Protein 6ULL (pdb70)

Nearest PDB structures (foldseek):
  6p2t-assembly1_A  TM=1.004E+00  e=1.702E-48  Bacillus subtilis subsp. subtilis str. 168
  2ixd-assembly1_A  TM=9.874E-01  e=8.862E-36  Bacillus cereus
  1uan-assembly1_A  TM=9.541E-01  e=2.932E-22  Thermus thermophilus
  1uan-assembly1_B  TM=9.639E-01  e=1.752E-21  Thermus thermophilus
  8bgo-assembly1_C  TM=8.772E-01  e=7.364E-19  Thermococcus chitonophagus

Foldseek 3Di:
DAQEEEEEQEQVQCLLFDLLVLLVCVVVVGAYEYEHQALPCVAQWDHSVLRVQLSVVLCVLSVHPYYHYHHQDDVRLPDDPQSLLALLVVCLVNLYQEYEAADCPAPRNSRVSRVVSNVSSLVLLQPQVRAHPVRGGRHHHNYYKHTYRHDLDDAPDKDDSLVRLVSSLVSNVSPCRQADDDPPHDDDPRPPCVSVVSLVSQCVRCVVVVHRGIGGMYGPPDDDDDPVVVD

Structure (mmCIF, N/CA/C/O backbone):
data_6ULL
#
_entry.id   6ULL
#
_cell.length_a   99.539
_cell.length_b   99.539
_cell.length_c   184.870
_cell.angle_alpha   90.000
_cell.angle_beta   90.000
_cell.angle_gamma   120.000
#
_symmetry.space_group_name_H-M   'H 3 2'
#
loop_
_entity.id
_entity.type
_entity.pdbx_description
1 polymer 'N-acetyl-alpha-D-glucosaminyl L-malate deacetylase 1'
2 non-polymer '(2S)-2-({2-deoxy-2-[(hydroxycarbamoyl)amino]-alpha-D-glucopyranosyl}oxy)butanedioic acid'
3 non-polymer 'ZINC ION'
4 non-polymer 'SULFATE ION'
5 water water
#
loop_
_atom_site.group_PDB
_atom_site.id
_atom_site.type_symbol
_atom_site.label_atom_id
_atom_site.label_alt_id
_atom_site.label_comp_id
_atom_site.label_asym_id
_atom_site.label_entity_id
_atom_site.label_seq_id
_atom_site.pdbx_PDB_ins_code
_atom_site.Cartn_x
_atom_site.Cartn_y
_atom_site.Cartn_z
_atom_site.occupancy
_atom_site.B_iso_or_equiv
_atom_site.auth_seq_id
_atom_site.auth_comp_id
_atom_site.auth_asym_id
_atom_site.auth_atom_id
_atom_site.pdbx_PDB_model_num
ATOM 1 N N . ASN A 1 23 ? 33.618 0.815 -8.157 1.00 43.79 3 ASN A N 1
ATOM 2 C CA . ASN A 1 23 ? 34.329 0.943 -9.456 1.00 44.63 3 ASN A CA 1
ATOM 3 C C . ASN A 1 23 ? 33.456 1.740 -10.418 1.00 40.82 3 ASN A C 1
ATOM 4 O O . ASN A 1 23 ? 32.749 1.149 -11.217 1.00 36.77 3 ASN A O 1
ATOM 9 N N . ALA A 1 24 ? 33.505 3.053 -10.316 1.00 33.13 4 ALA A N 1
ATOM 10 C CA . ALA A 1 24 ? 32.716 3.868 -11.248 1.00 27.82 4 ALA A CA 1
ATOM 11 C C . ALA A 1 24 ? 33.368 3.808 -12.620 1.00 26.36 4 ALA A C 1
ATOM 12 O O . ALA A 1 24 ? 34.567 3.727 -12.704 1.00 26.09 4 ALA A O 1
ATOM 14 N N . ASP A 1 25 ? 32.553 3.859 -13.651 1.00 23.31 5 ASP A N 1
ATOM 15 C CA . ASP A 1 25 ? 33.134 4.015 -14.989 1.00 23.98 5 ASP A CA 1
ATOM 16 C C . ASP A 1 25 ? 33.587 5.474 -15.106 1.00 21.54 5 ASP A C 1
ATOM 17 O O . ASP A 1 25 ? 34.604 5.723 -15.683 1.00 22.18 5 ASP A O 1
ATOM 22 N N . VAL A 1 26 ? 32.778 6.402 -14.583 1.00 19.43 6 VAL A N 1
ATOM 23 C CA . VAL A 1 26 ? 33.032 7.852 -14.760 1.00 18.92 6 VAL A CA 1
ATOM 24 C C . VAL A 1 26 ? 32.920 8.552 -13.421 1.00 18.13 6 VAL A C 1
ATOM 25 O O . VAL A 1 26 ? 31.940 8.297 -12.683 1.00 17.99 6 VAL A O 1
ATOM 29 N N . LEU A 1 27 ? 33.865 9.464 -13.143 1.00 15.94 7 LEU A N 1
ATOM 30 C CA . LEU A 1 27 ? 33.754 10.404 -12.013 1.00 16.19 7 LEU A CA 1
ATOM 31 C C . LEU A 1 27 ? 33.930 11.818 -12.585 1.00 16.12 7 LEU A C 1
ATO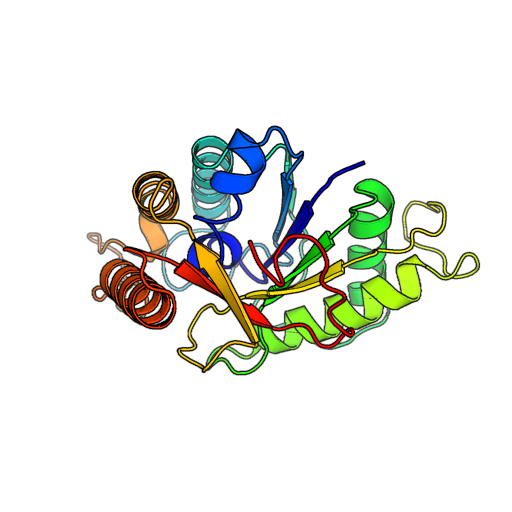M 32 O O . LEU A 1 27 ? 34.997 12.093 -13.173 1.00 15.94 7 LEU A O 1
ATOM 37 N N . ALA A 1 28 ? 32.897 12.637 -12.466 1.00 14.85 8 ALA A N 1
ATOM 38 C CA . ALA A 1 28 ? 32.875 14.010 -13.027 1.00 15.05 8 ALA A CA 1
ATOM 39 C C . ALA A 1 28 ? 32.929 15.008 -11.884 1.00 17.24 8 ALA A C 1
ATOM 40 O O . ALA A 1 28 ? 32.072 14.940 -11.007 1.00 14.80 8 ALA A O 1
ATOM 42 N N . PHE A 1 29 ? 33.989 15.810 -11.819 1.00 14.23 9 PHE A N 1
ATOM 43 C CA . PHE A 1 29 ? 34.178 16.860 -10.822 1.00 13.63 9 PHE A CA 1
ATOM 44 C C . PHE A 1 29 ? 33.624 18.165 -11.372 1.00 14.68 9 PHE A C 1
ATOM 45 O O . PHE A 1 29 ? 33.919 18.521 -12.554 1.00 14.07 9 PHE A O 1
ATOM 53 N N . GLY A 1 30 ? 32.991 18.951 -10.491 1.00 14.45 10 GLY A N 1
ATOM 54 C CA . GLY A 1 30 ? 32.750 20.395 -10.710 1.00 13.52 10 GLY A CA 1
ATOM 55 C C . GLY A 1 30 ? 33.200 21.218 -9.523 1.00 14.68 10 GLY A C 1
ATOM 56 O O . GLY A 1 30 ? 33.360 20.634 -8.418 1.00 14.68 10 GLY A O 1
ATOM 57 N N . ALA A 1 31 ? 33.391 22.527 -9.676 1.00 13.37 11 ALA A N 1
ATOM 58 C CA . ALA A 1 31 ? 33.648 23.403 -8.528 1.00 14.33 11 ALA A CA 1
ATOM 59 C C . ALA A 1 31 ? 32.346 23.564 -7.737 1.00 14.35 11 ALA A C 1
ATOM 60 O O . ALA A 1 31 ? 32.394 23.595 -6.463 1.00 15.65 11 ALA A O 1
ATOM 62 N N . HIS A 1 32 ? 31.256 23.698 -8.454 1.00 14.64 12 HIS A N 1
ATOM 63 C CA . HIS A 1 32 ? 29.938 24.069 -7.904 1.00 14.27 12 HIS A CA 1
ATOM 64 C C . HIS A 1 32 ? 28.917 23.109 -8.506 1.00 14.64 12 HIS A C 1
ATOM 65 O O . HIS A 1 32 ? 29.013 22.764 -9.712 1.00 14.88 12 HIS A O 1
ATOM 72 N N . SER A 1 33 ? 27.887 22.730 -7.756 1.00 16.47 13 SER A N 1
ATOM 73 C CA . SER A 1 33 ? 26.798 21.949 -8.383 1.00 15.25 13 SER A CA 1
ATOM 74 C C . SER A 1 33 ? 26.180 22.780 -9.522 1.00 18.17 13 SER A C 1
ATOM 75 O O . SER A 1 33 ? 25.985 23.991 -9.356 1.00 20.23 13 SER A O 1
ATOM 78 N N . ASP A 1 34 ? 25.913 22.130 -10.655 1.00 15.96 14 ASP A N 1
ATOM 79 C CA . ASP A 1 34 ? 25.426 22.659 -11.951 1.00 16.93 14 ASP A CA 1
ATOM 80 C C . ASP A 1 34 ? 26.593 22.778 -12.952 1.00 15.45 14 ASP A C 1
ATOM 81 O O . ASP A 1 34 ? 26.305 22.717 -14.131 1.00 14.97 14 ASP A O 1
ATOM 86 N N . ASP A 1 35 ? 27.846 22.831 -12.483 1.00 14.49 15 ASP A N 1
ATOM 87 C CA . ASP A 1 35 ? 29.003 22.855 -13.422 1.00 14.53 15 ASP A CA 1
ATOM 88 C C . ASP A 1 35 ? 28.965 21.622 -14.318 1.00 14.15 15 ASP A C 1
ATOM 89 O O . ASP A 1 35 ? 29.110 21.764 -15.565 1.00 14.99 15 ASP A O 1
ATOM 94 N N . VAL A 1 36 ? 28.910 20.419 -13.748 1.00 13.52 16 VAL A N 1
ATOM 95 C CA . VAL A 1 36 ? 28.979 19.146 -14.531 1.00 15.48 16 VAL A CA 1
ATOM 96 C C . VAL A 1 36 ? 27.798 19.105 -15.491 1.00 15.52 16 VAL A C 1
ATOM 97 O O . VAL A 1 36 ? 27.959 18.743 -16.647 1.00 15.28 16 VAL A O 1
ATOM 101 N N . GLU A 1 37 ? 26.613 19.521 -15.036 1.00 15.52 17 GLU A N 1
ATOM 102 C CA . GLU A 1 37 ? 25.413 19.481 -15.894 1.00 16.12 17 GLU A CA 1
ATOM 103 C C . GLU A 1 37 ? 25.579 20.418 -17.084 1.00 16.80 17 GLU A C 1
ATOM 104 O O . GLU A 1 37 ? 25.233 19.997 -18.203 1.00 16.93 17 GLU A O 1
ATOM 110 N N . ILE A 1 38 ? 26.099 21.619 -16.873 1.00 15.82 18 ILE A N 1
ATOM 111 C CA . ILE A 1 38 ? 26.285 22.591 -17.990 1.00 15.53 18 ILE A CA 1
ATOM 112 C C . ILE A 1 38 ? 27.278 22.021 -19.011 1.00 16.00 18 ILE A C 1
ATOM 113 O O . ILE A 1 38 ? 27.007 22.077 -20.170 1.00 16.40 18 ILE A O 1
ATOM 118 N N . GLY A 1 39 ? 28.380 21.470 -18.536 1.00 14.08 19 GLY A N 1
ATOM 119 C CA . GLY A 1 39 ? 29.424 20.971 -19.440 1.00 15.19 19 GLY A CA 1
ATOM 120 C C . GLY A 1 39 ? 29.157 19.610 -20.052 1.00 16.28 19 GLY A C 1
ATOM 121 O O . GLY A 1 39 ? 29.556 19.422 -21.163 1.00 17.49 19 GLY A O 1
ATOM 122 N N . MET A 1 40 ? 28.466 18.722 -19.353 1.00 14.82 20 MET A N 1
ATOM 123 C CA . MET A 1 40 ? 28.394 17.347 -19.890 1.00 15.88 20 MET A CA 1
ATOM 124 C C . MET A 1 40 ? 27.161 16.581 -19.405 1.00 15.48 20 MET A C 1
ATOM 125 O O . MET A 1 40 ? 27.200 15.398 -19.409 1.00 17.32 20 MET A O 1
ATOM 130 N N . GLY A 1 41 ? 26.086 17.269 -19.064 1.00 17.70 21 GLY A N 1
ATOM 131 C CA . GLY A 1 41 ? 24.890 16.526 -18.621 1.00 17.12 21 GLY A CA 1
ATOM 132 C C . GLY A 1 41 ? 24.328 15.606 -19.696 1.00 17.94 21 GLY A C 1
ATOM 133 O O . GLY A 1 41 ? 23.902 14.497 -19.344 1.00 19.28 21 GLY A O 1
ATOM 134 N N . GLY A 1 42 ? 24.409 15.998 -20.967 1.00 17.77 22 GLY A N 1
ATOM 135 C CA . GLY A 1 42 ? 23.948 15.112 -22.051 1.00 18.53 22 GLY A CA 1
ATOM 136 C C . GLY A 1 42 ? 24.771 13.846 -22.146 1.00 18.92 22 GLY A C 1
ATOM 137 O O . GLY A 1 42 ? 24.218 12.743 -22.343 1.00 18.19 22 GLY A O 1
ATOM 138 N N . THR A 1 43 ? 26.079 13.974 -21.931 1.00 19.42 23 THR A N 1
ATOM 139 C CA . THR A 1 43 ? 27.037 12.854 -21.931 1.00 17.83 23 THR A CA 1
ATOM 140 C C . THR A 1 43 ? 26.810 11.944 -20.724 1.00 17.95 23 THR A C 1
ATOM 141 O O . THR A 1 43 ? 26.886 10.693 -20.854 1.00 19.00 23 THR A O 1
ATOM 145 N N A ILE A 1 44 ? 26.561 12.514 -19.547 0.50 17.36 24 ILE A N 1
ATOM 146 N N B ILE A 1 44 ? 26.580 12.537 -19.544 0.50 18.11 24 ILE A N 1
ATOM 147 C CA A ILE A 1 44 ? 26.266 11.664 -18.371 0.50 17.44 24 ILE A CA 1
ATOM 148 C CA B ILE A 1 44 ? 26.245 11.769 -18.317 0.50 18.71 24 ILE A CA 1
ATOM 149 C C A ILE A 1 44 ? 25.011 10.842 -18.664 0.50 18.67 24 ILE A C 1
ATOM 150 C C B ILE A 1 44 ? 25.028 10.885 -18.628 0.50 19.48 24 ILE A C 1
ATOM 151 O O A ILE A 1 44 ? 25.052 9.616 -18.411 0.50 21.58 24 ILE A O 1
ATOM 152 O O B ILE A 1 44 ? 25.112 9.662 -18.350 0.50 21.71 24 ILE A O 1
ATOM 161 N N . ALA A 1 45 ? 23.937 11.502 -19.099 1.00 19.60 25 ALA A N 1
ATOM 162 C CA . ALA A 1 45 ? 22.653 10.829 -19.418 1.00 22.01 25 ALA A CA 1
ATOM 163 C C . ALA A 1 45 ? 22.918 9.719 -20.457 1.00 23.58 25 ALA A C 1
ATOM 164 O O . ALA A 1 45 ? 22.400 8.584 -20.279 1.00 22.75 25 ALA A O 1
ATOM 166 N N . LYS A 1 46 ? 23.776 9.981 -21.449 1.00 24.19 26 LYS A N 1
ATOM 167 C CA . LYS A 1 46 ? 24.135 8.992 -22.508 1.00 22.76 26 LYS A CA 1
ATOM 168 C C . LYS A 1 46 ? 24.842 7.777 -21.891 1.00 22.71 26 LYS A C 1
ATOM 169 O O . LYS A 1 46 ? 24.459 6.594 -22.172 1.00 24.84 26 LYS A O 1
ATOM 175 N N . PHE A 1 47 ? 25.844 8.012 -21.059 1.00 20.49 27 PHE A N 1
ATOM 176 C CA . PHE A 1 47 ? 26.625 6.963 -20.370 1.00 21.85 27 PHE A CA 1
ATOM 177 C C . PHE A 1 47 ? 25.694 6.126 -19.484 1.00 23.27 27 PHE A C 1
ATOM 178 O O . PHE A 1 47 ? 25.838 4.892 -19.445 1.00 24.20 27 PHE A O 1
ATOM 186 N N . VAL A 1 48 ? 24.830 6.756 -18.691 1.00 22.17 28 VAL A N 1
ATOM 187 C CA . VAL A 1 48 ? 23.914 5.990 -17.788 1.00 22.90 28 VAL A CA 1
ATOM 188 C C . VAL A 1 48 ? 23.017 5.063 -18.635 1.00 24.21 28 VAL A C 1
ATOM 189 O O . VAL A 1 48 ? 22.891 3.884 -18.257 1.00 24.76 28 VAL A O 1
ATOM 193 N N . LYS A 1 49 ? 22.527 5.538 -19.774 1.00 26.20 29 LYS A N 1
ATOM 194 C CA . LYS A 1 49 ? 21.685 4.713 -20.696 1.00 30.49 29 LYS A CA 1
ATOM 195 C C . LYS A 1 49 ? 22.502 3.553 -21.290 1.00 33.77 29 LYS A C 1
ATOM 196 O O . LYS A 1 49 ? 21.933 2.483 -21.518 1.00 32.50 29 LYS A O 1
ATOM 202 N N . GLN A 1 50 ? 23.818 3.694 -21.432 1.00 31.78 30 GLN A N 1
ATOM 203 C CA . GLN A 1 50 ? 24.754 2.596 -21.823 1.00 31.93 30 GLN A CA 1
ATOM 204 C C . GLN A 1 50 ? 25.102 1.696 -20.632 1.00 29.95 30 GLN A C 1
ATOM 205 O O . GLN A 1 50 ? 26.008 0.844 -20.777 1.00 31.37 30 GLN A O 1
ATOM 211 N N . GLU A 1 51 ? 24.443 1.891 -19.488 1.00 28.54 31 GLU A N 1
ATOM 212 C CA . GLU A 1 51 ? 24.605 1.122 -18.242 1.00 31.45 31 GLU A CA 1
ATOM 213 C C . GLU A 1 51 ? 26.031 1.303 -17.700 1.00 31.34 31 GLU A C 1
ATOM 214 O O . GLU A 1 51 ? 26.529 0.401 -17.040 1.00 29.77 31 GLU A O 1
ATOM 220 N N . LYS A 1 52 ? 26.613 2.486 -17.864 1.00 28.51 32 LYS A N 1
ATOM 221 C CA . LYS A 1 52 ? 27.843 2.885 -17.133 1.00 26.03 32 LYS A CA 1
ATOM 222 C C . LYS A 1 52 ? 27.461 3.427 -15.768 1.00 24.74 32 LYS A C 1
ATOM 223 O O . LYS A 1 52 ? 26.382 4.015 -15.664 1.00 27.06 32 LYS A O 1
ATOM 229 N N . LYS A 1 53 ? 28.325 3.219 -14.785 1.00 23.40 33 LYS A N 1
ATOM 230 C CA . LYS A 1 53 ? 28.187 3.809 -13.443 1.00 25.17 33 LYS A CA 1
ATOM 231 C C . LYS A 1 53 ? 28.864 5.184 -13.441 1.00 23.02 33 LYS A C 1
ATOM 232 O O . LYS A 1 53 ? 30.078 5.262 -13.690 1.00 21.01 33 LYS A O 1
ATOM 238 N N . VAL A 1 54 ? 28.072 6.224 -13.238 1.00 20.84 34 VAL A N 1
ATOM 239 C CA . VAL A 1 54 ? 28.547 7.625 -13.251 1.00 20.46 34 VAL A CA 1
ATOM 240 C C . VAL A 1 54 ? 28.376 8.222 -11.855 1.00 20.75 34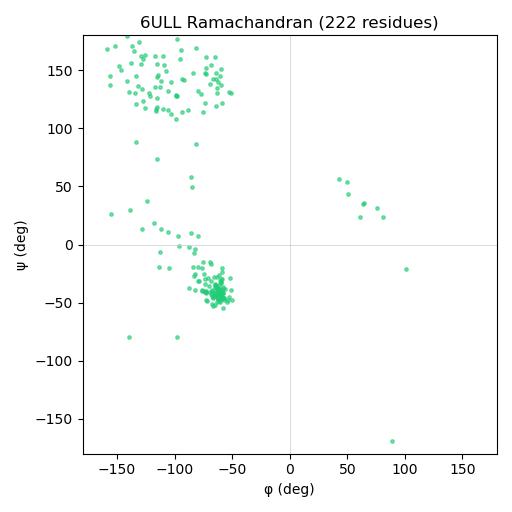 VAL A C 1
ATOM 241 O O . VAL A 1 54 ? 27.235 8.268 -11.333 1.00 20.91 34 VAL A O 1
ATOM 245 N N . MET A 1 55 ? 29.463 8.767 -11.301 1.00 19.73 35 MET A N 1
ATOM 246 C CA . MET A 1 55 ? 29.465 9.503 -10.034 1.00 20.26 35 MET A CA 1
ATOM 247 C C . MET A 1 55 ? 29.844 10.969 -10.303 1.00 19.45 35 MET A C 1
ATOM 248 O O . MET A 1 55 ? 30.644 11.261 -11.232 1.00 17.93 35 MET A O 1
ATOM 253 N N . ILE A 1 56 ? 29.230 11.857 -9.556 1.00 19.36 36 ILE A N 1
ATOM 254 C CA . ILE A 1 56 ? 29.463 13.329 -9.648 1.00 18.44 36 ILE A CA 1
ATOM 255 C C . ILE A 1 56 ? 30.031 13.803 -8.314 1.00 20.10 36 ILE A C 1
ATOM 256 O O . ILE A 1 56 ? 29.522 13.360 -7.244 1.00 19.25 36 ILE A O 1
ATOM 261 N N . CYS A 1 57 ? 31.072 14.655 -8.329 1.00 16.21 37 CYS A N 1
ATOM 262 C CA . CYS A 1 57 ? 31.644 15.212 -7.088 1.00 16.24 37 CYS A CA 1
ATOM 263 C C . CYS A 1 57 ? 31.687 16.726 -7.239 1.00 18.97 37 CYS A C 1
ATOM 264 O O . CYS A 1 57 ? 32.233 17.216 -8.256 1.00 16.87 37 CYS A O 1
ATOM 267 N N . ASP A 1 58 ? 31.067 17.449 -6.313 1.00 17.19 38 ASP A N 1
ATOM 268 C CA . ASP A 1 58 ? 31.147 18.938 -6.275 1.00 17.51 38 ASP A CA 1
ATOM 269 C C . ASP A 1 58 ? 32.200 19.301 -5.235 1.00 17.55 38 ASP A C 1
ATOM 270 O O . ASP A 1 58 ? 32.107 18.821 -4.060 1.00 16.13 38 ASP A O 1
ATOM 275 N N . LEU A 1 59 ? 33.180 20.130 -5.585 1.00 15.34 39 LEU A N 1
ATOM 276 C CA . LEU A 1 59 ? 34.309 20.436 -4.681 1.00 14.55 39 LEU A CA 1
ATOM 277 C C . LEU A 1 59 ? 33.850 21.362 -3.548 1.00 14.20 39 LEU A C 1
ATOM 278 O O . LEU A 1 59 ? 34.446 21.306 -2.449 1.00 15.16 39 LEU A O 1
ATOM 283 N N . THR A 1 60 ? 32.861 22.184 -3.840 1.00 14.18 40 THR A N 1
ATOM 284 C CA . THR A 1 60 ? 32.358 23.238 -2.920 1.00 14.36 40 THR A CA 1
ATOM 285 C C . THR A 1 60 ? 30.848 23.103 -2.766 1.00 14.30 40 THR A C 1
ATOM 286 O O . THR A 1 60 ? 30.210 22.463 -3.587 1.00 15.51 40 THR A O 1
ATOM 290 N N . GLU A 1 61 ? 30.328 23.694 -1.664 1.00 14.75 41 GLU A N 1
ATOM 291 C CA . GLU A 1 61 ? 28.862 23.858 -1.476 1.00 15.97 41 GLU A CA 1
ATOM 292 C C . GLU A 1 61 ? 28.304 25.124 -2.125 1.00 17.23 41 GLU A C 1
ATOM 293 O O . GLU A 1 61 ? 27.083 25.416 -1.894 1.00 17.49 41 GLU A O 1
ATOM 299 N N . ALA A 1 62 ? 29.097 25.842 -2.960 1.00 15.70 42 ALA A N 1
ATOM 300 C CA . ALA A 1 62 ? 28.652 27.075 -3.633 1.00 15.24 42 ALA A CA 1
ATOM 301 C C . ALA A 1 62 ? 28.023 28.076 -2.620 1.00 16.10 42 ALA A C 1
ATOM 302 O O . ALA A 1 62 ? 27.051 28.764 -2.982 1.00 16.18 42 ALA A O 1
ATOM 304 N N . GLU A 1 63 ? 28.634 28.253 -1.453 1.00 16.47 43 GLU A N 1
ATOM 305 C CA . GLU A 1 63 ? 28.037 29.111 -0.403 1.00 18.58 43 GLU A CA 1
ATOM 306 C C . GLU A 1 63 ? 28.049 30.590 -0.795 1.00 19.86 43 GLU A C 1
ATOM 307 O O . GLU A 1 63 ? 27.257 31.374 -0.176 1.00 17.73 43 GLU A O 1
ATOM 313 N N . LEU A 1 64 ? 28.827 31.021 -1.824 1.00 16.86 44 LEU A N 1
ATOM 314 C CA . LEU A 1 64 ? 28.804 32.447 -2.219 1.00 16.91 44 LEU A CA 1
ATOM 315 C C . LEU A 1 64 ? 27.872 32.725 -3.398 1.00 16.08 44 LEU A C 1
ATOM 316 O O . LEU A 1 64 ? 27.877 33.859 -3.866 1.00 16.95 44 LEU A O 1
ATOM 321 N N . SER A 1 65 ? 27.076 31.758 -3.852 1.00 16.91 45 SER A N 1
ATOM 322 C CA . SER A 1 65 ? 26.093 31.934 -4.930 1.00 16.78 45 SER A CA 1
ATOM 323 C C . SER A 1 65 ? 25.163 33.109 -4.640 1.00 17.91 45 SER A C 1
ATOM 324 O O . SER A 1 65 ? 24.639 33.179 -3.507 1.00 18.38 45 SER A O 1
ATOM 327 N N . SER A 1 66 ? 24.990 33.990 -5.620 1.00 18.00 46 SER A N 1
ATOM 328 C CA . SER A 1 66 ? 24.200 35.235 -5.463 1.00 18.24 46 SER A CA 1
ATOM 329 C C . SER A 1 66 ? 22.740 34.853 -5.194 1.00 19.32 46 SER A C 1
ATOM 330 O O . SER A 1 66 ? 22.069 35.649 -4.504 1.00 22.17 46 SER A O 1
ATOM 333 N N . ASN A 1 67 ? 22.251 33.769 -5.797 1.00 18.02 47 ASN A N 1
ATOM 334 C CA . ASN A 1 67 ? 20.865 33.264 -5.678 1.00 17.61 47 ASN A CA 1
ATOM 335 C C . ASN A 1 67 ? 20.831 31.945 -4.915 1.00 20.29 47 ASN A C 1
ATOM 336 O O . ASN A 1 67 ? 21.724 31.090 -5.088 1.00 18.30 47 ASN A O 1
ATOM 341 N N . GLY A 1 68 ? 19.807 31.784 -4.073 1.00 18.65 48 GLY A N 1
ATOM 342 C CA . GLY A 1 68 ? 19.554 30.522 -3.375 1.00 18.11 48 GLY A CA 1
ATOM 343 C C . GLY A 1 68 ? 20.280 30.441 -2.039 1.00 17.01 48 GLY A C 1
ATOM 344 O O . GLY A 1 68 ? 20.850 31.420 -1.572 1.00 20.68 48 GLY A O 1
ATOM 345 N N . THR A 1 69 ? 20.314 29.270 -1.430 1.00 18.55 49 THR A N 1
ATOM 346 C CA . THR A 1 69 ? 21.059 28.966 -0.187 1.00 17.43 49 THR A CA 1
ATOM 347 C C . THR A 1 69 ? 21.787 27.635 -0.364 1.00 15.72 49 THR A C 1
ATOM 348 O O . THR A 1 69 ? 21.385 26.833 -1.240 1.00 18.97 49 THR A O 1
ATOM 352 N N . VAL A 1 70 ? 22.714 27.340 0.518 1.00 16.12 50 VAL A N 1
ATOM 353 C CA . VAL A 1 70 ? 23.478 26.061 0.535 1.00 15.78 50 VAL A CA 1
ATOM 354 C C . VAL A 1 70 ? 22.490 24.894 0.574 1.00 18.13 50 VAL A C 1
ATOM 355 O O . VAL A 1 70 ? 22.652 23.934 -0.183 1.00 16.80 50 VAL A O 1
ATOM 359 N N . SER A 1 71 ? 21.498 24.918 1.500 1.00 18.85 51 SER A N 1
ATOM 360 C CA . SER A 1 71 ? 20.568 23.771 1.665 1.00 18.47 51 SER A CA 1
ATOM 361 C C . SER A 1 71 ? 19.647 23.594 0.451 1.00 17.83 51 SER A C 1
ATOM 362 O O . SER A 1 71 ? 19.425 22.438 0.021 1.00 20.92 51 SER A O 1
ATOM 365 N N . LEU A 1 72 ? 19.137 24.670 -0.137 1.00 17.54 52 LEU A N 1
ATOM 366 C CA . LEU A 1 72 ? 18.272 24.620 -1.337 1.00 18.90 52 LEU A CA 1
ATOM 367 C C . LEU A 1 72 ? 19.103 24.076 -2.526 1.00 17.92 52 LEU A C 1
ATOM 368 O O . LEU A 1 72 ? 18.630 23.194 -3.293 1.00 18.52 52 LEU A O 1
ATOM 373 N N . ARG A 1 73 ? 20.334 24.559 -2.607 1.00 18.62 53 ARG A N 1
ATOM 374 C CA . ARG A 1 73 ? 21.238 24.146 -3.734 1.00 17.25 53 ARG A CA 1
ATOM 375 C C . ARG A 1 73 ? 21.481 22.639 -3.681 1.00 17.23 53 ARG A C 1
ATOM 376 O O . ARG A 1 73 ? 21.473 21.979 -4.729 1.00 18.85 53 ARG A O 1
ATOM 384 N N . LYS A 1 74 ? 21.682 22.094 -2.484 1.00 18.15 54 LYS A N 1
ATOM 385 C CA . LYS A 1 74 ? 21.900 20.634 -2.328 1.00 20.87 54 LYS A CA 1
ATOM 386 C C . LYS A 1 74 ? 20.694 19.853 -2.840 1.00 20.67 54 LYS A C 1
ATOM 387 O O . LYS A 1 74 ? 20.907 18.768 -3.435 1.00 21.23 54 LYS A O 1
ATOM 393 N N . GLU A 1 75 ? 19.485 20.315 -2.520 1.00 20.82 55 GLU A N 1
ATOM 394 C CA . GLU A 1 75 ? 18.224 19.652 -2.973 1.00 23.43 55 GLU A CA 1
ATOM 395 C C . GLU A 1 75 ? 18.165 19.655 -4.494 1.00 20.73 55 GLU A C 1
ATOM 396 O O . GLU A 1 75 ? 17.818 18.625 -5.111 1.00 21.93 55 GLU A O 1
ATOM 402 N N . GLU A 1 76 ? 18.408 20.815 -5.092 1.00 19.11 56 GLU A N 1
ATOM 403 C CA . GLU A 1 76 ? 18.401 20.983 -6.555 1.00 18.80 56 GLU A CA 1
ATOM 404 C C . GLU A 1 76 ? 19.455 20.036 -7.179 1.00 19.09 56 GLU A C 1
ATOM 405 O O . GLU A 1 76 ? 19.103 19.376 -8.176 1.00 18.56 56 GLU A O 1
ATOM 411 N N . ALA A 1 77 ? 20.663 19.978 -6.628 1.00 20.18 57 ALA A N 1
ATOM 412 C CA . ALA A 1 77 ? 21.747 19.109 -7.138 1.00 20.23 57 ALA A CA 1
ATOM 413 C C . ALA A 1 77 ? 21.346 17.628 -7.035 1.00 22.90 57 ALA A C 1
ATOM 414 O O . ALA A 1 77 ? 21.613 16.820 -7.971 1.00 18.85 57 ALA A O 1
ATOM 416 N N . ALA A 1 78 ? 20.660 17.244 -5.942 1.00 20.60 58 ALA A N 1
ATOM 417 C CA . ALA A 1 78 ? 20.209 15.829 -5.792 1.00 20.76 58 ALA A CA 1
ATOM 418 C C . ALA A 1 78 ? 19.174 15.517 -6.884 1.00 20.47 58 ALA A C 1
ATOM 419 O O . ALA A 1 78 ? 19.202 14.409 -7.475 1.00 23.64 58 ALA A O 1
ATOM 421 N N . GLU A 1 79 ? 18.316 16.462 -7.244 1.00 20.44 59 GLU A N 1
ATOM 422 C CA . GLU A 1 79 ? 17.261 16.250 -8.251 1.00 23.50 59 GLU A CA 1
ATOM 423 C C . GLU A 1 79 ? 17.927 16.177 -9.637 1.00 22.63 59 GLU A C 1
ATOM 424 O O . GLU A 1 79 ? 17.559 15.318 -10.430 1.00 22.93 59 GLU A O 1
ATOM 430 N N . ALA A 1 80 ? 18.904 17.052 -9.906 1.00 19.46 60 ALA A N 1
ATOM 431 C CA . ALA A 1 80 ? 19.618 17.032 -11.210 1.00 19.70 60 ALA A CA 1
ATOM 432 C C . ALA A 1 80 ? 20.266 15.646 -11.373 1.00 18.92 60 ALA A C 1
ATOM 433 O O . ALA A 1 80 ? 20.221 15.099 -12.484 1.00 21.01 60 ALA A O 1
ATOM 435 N N . ALA A 1 81 ? 20.932 15.117 -10.345 1.00 19.29 61 ALA A N 1
ATOM 436 C CA . ALA A 1 81 ? 21.655 13.834 -10.378 1.00 21.89 61 ALA A CA 1
ATOM 437 C C . ALA A 1 81 ? 20.655 12.694 -10.653 1.00 25.97 61 ALA A C 1
ATOM 438 O O . ALA A 1 81 ? 20.902 11.836 -11.545 1.00 25.97 61 ALA A O 1
ATOM 440 N N . ARG A 1 82 ? 19.528 12.694 -9.937 1.00 24.64 62 ARG A N 1
ATOM 441 C CA . ARG A 1 82 ? 18.417 11.735 -10.185 1.00 26.91 62 ARG A CA 1
ATOM 442 C C . ARG A 1 82 ? 17.950 11.855 -11.647 1.00 22.57 62 ARG A C 1
ATOM 443 O O . ARG A 1 82 ? 17.806 10.800 -12.304 1.00 25.55 62 ARG A O 1
ATOM 451 N N . ILE A 1 83 ? 17.702 13.044 -12.194 1.00 22.67 63 ILE A N 1
ATOM 452 C CA . ILE A 1 83 ? 17.199 13.204 -13.588 1.00 23.15 63 ILE A CA 1
ATOM 453 C C . ILE A 1 83 ? 18.200 12.542 -14.547 1.00 25.75 63 ILE A C 1
ATOM 454 O O . ILE A 1 83 ? 17.783 11.882 -15.497 1.00 23.44 63 ILE A O 1
ATOM 459 N N . LEU A 1 84 ? 19.494 12.728 -14.311 1.00 23.24 64 LEU A N 1
ATOM 460 C CA . LEU A 1 84 ? 20.531 12.205 -15.244 1.00 22.50 64 LEU A CA 1
ATOM 461 C C . LEU A 1 84 ? 20.790 10.705 -15.030 1.00 24.30 64 LEU A C 1
ATOM 462 O O . LEU A 1 84 ? 21.373 10.073 -15.954 1.00 23.75 64 LEU A O 1
ATOM 467 N N . GLY A 1 85 ? 20.415 10.166 -13.876 1.00 23.95 65 GLY A N 1
ATOM 468 C CA . GLY A 1 85 ? 20.657 8.780 -13.440 1.00 23.43 65 GLY A CA 1
ATOM 469 C C . GLY A 1 85 ? 22.038 8.576 -12.896 1.00 25.54 65 GLY A C 1
ATOM 470 O O . GLY A 1 85 ? 22.473 7.435 -12.846 1.00 25.55 65 GLY A O 1
ATOM 471 N N . ALA A 1 86 ? 22.698 9.631 -12.417 1.00 24.60 66 ALA A N 1
ATOM 472 C CA . ALA A 1 86 ? 24.018 9.475 -11.767 1.00 26.38 66 ALA A CA 1
ATOM 473 C C . ALA A 1 86 ? 23.825 8.635 -10.503 1.00 31.20 66 ALA A C 1
ATOM 474 O O . ALA A 1 86 ? 22.865 8.871 -9.809 1.00 30.83 66 ALA A O 1
ATOM 476 N N . ASP A 1 87 ? 24.782 7.764 -10.214 1.00 35.29 67 ASP A N 1
ATOM 477 C CA . ASP A 1 87 ? 24.701 6.728 -9.149 1.00 46.68 67 ASP A CA 1
ATOM 478 C C . ASP A 1 87 ? 24.951 7.319 -7.765 1.00 45.71 67 ASP A C 1
ATOM 479 O O . ASP A 1 87 ? 24.366 6.821 -6.803 1.00 48.01 67 ASP A O 1
ATOM 484 N N . LYS A 1 88 ? 25.769 8.351 -7.672 1.00 46.84 68 LYS A N 1
ATOM 485 C CA . LYS A 1 88 ? 26.067 8.972 -6.367 1.00 44.43 68 LYS A CA 1
ATOM 486 C C . LYS A 1 88 ? 26.511 10.408 -6.608 1.00 40.05 68 LYS A C 1
ATOM 487 O O . LYS A 1 88 ? 27.113 10.641 -7.679 1.00 24.21 68 LYS A O 1
ATOM 489 N N . ARG A 1 89 ? 26.136 11.291 -5.676 1.00 32.70 69 ARG A N 1
ATOM 490 C CA . ARG A 1 89 ? 26.604 12.702 -5.691 1.00 31.09 69 ARG A CA 1
ATOM 491 C C . ARG A 1 89 ? 27.445 12.928 -4.432 1.00 27.90 69 ARG A C 1
ATOM 492 O O . ARG A 1 89 ? 26.926 12.801 -3.348 1.00 24.61 69 ARG A O 1
ATOM 500 N N . ILE A 1 90 ? 28.729 13.188 -4.612 1.00 19.19 70 ILE A N 1
ATOM 501 C CA . ILE A 1 90 ? 29.671 13.392 -3.483 1.00 20.83 70 ILE A CA 1
ATOM 502 C C . ILE A 1 90 ? 29.886 14.887 -3.249 1.00 22.78 70 ILE A C 1
ATOM 503 O O . ILE A 1 90 ? 30.196 15.585 -4.174 1.00 21.50 70 ILE A O 1
ATOM 508 N N . GLN A 1 91 ? 29.717 15.304 -2.003 1.00 20.91 71 GLN A N 1
ATOM 509 C CA . GLN A 1 91 ? 29.835 16.722 -1.625 1.00 22.71 71 GLN A CA 1
ATOM 510 C C . GLN A 1 91 ? 31.152 16.898 -0.880 1.00 22.14 71 GLN A C 1
ATOM 511 O O . GLN A 1 91 ? 31.291 16.386 0.241 1.00 25.75 71 GLN A O 1
ATOM 517 N N . LEU A 1 92 ? 32.086 17.658 -1.420 1.00 19.04 72 LEU A N 1
ATOM 518 C CA . LEU A 1 92 ? 33.227 18.146 -0.635 1.00 19.78 72 LEU A CA 1
ATOM 519 C C . LEU A 1 92 ? 32.936 19.544 -0.087 1.00 18.08 72 LEU A C 1
ATOM 520 O O . LEU A 1 92 ? 31.938 20.196 -0.499 1.00 21.29 72 LEU A O 1
ATOM 525 N N . THR A 1 93 ? 33.749 20.009 0.844 1.00 19.79 73 THR A N 1
ATOM 526 C CA . THR A 1 93 ? 33.492 21.320 1.495 1.00 19.70 73 THR A CA 1
ATOM 527 C C . THR A 1 93 ? 34.694 22.230 1.345 1.00 22.32 73 THR A C 1
ATOM 528 O O . THR A 1 93 ? 34.977 23.033 2.247 1.00 23.65 73 THR A O 1
ATOM 532 N N . LEU A 1 94 ? 35.365 22.182 0.189 1.00 16.27 74 LEU A N 1
ATOM 533 C CA . LEU A 1 94 ? 36.368 23.211 -0.079 1.00 16.75 74 LEU A CA 1
ATOM 534 C C . LEU A 1 94 ? 35.615 24.524 -0.279 1.00 17.52 74 LEU A C 1
ATOM 535 O O . LEU A 1 94 ? 34.451 24.545 -0.702 1.00 17.18 74 LEU A O 1
ATOM 540 N N . PRO A 1 95 ? 36.281 25.655 -0.018 1.00 18.07 75 PRO A N 1
ATOM 541 C CA . PRO A 1 95 ? 35.604 26.944 -0.038 1.00 18.97 75 PRO A CA 1
ATOM 542 C C . PRO A 1 95 ? 35.337 27.472 -1.458 1.00 17.19 75 PRO A C 1
ATOM 543 O O . PRO A 1 95 ? 36.229 27.542 -2.320 1.00 17.30 75 PRO A O 1
ATOM 547 N N . ASP A 1 96 ? 34.093 27.857 -1.693 1.00 15.99 76 ASP A N 1
ATOM 548 C CA . ASP A 1 96 ? 33.721 28.698 -2.854 1.00 15.01 76 ASP A CA 1
ATOM 549 C C . ASP A 1 96 ? 34.641 29.941 -2.908 1.00 15.44 76 ASP A C 1
ATOM 550 O O . ASP A 1 96 ? 34.916 30.606 -1.877 1.00 15.56 76 ASP A O 1
ATOM 555 N N . ARG A 1 97 ? 35.229 30.213 -4.084 1.00 15.78 77 ARG A N 1
ATOM 556 C CA . ARG A 1 97 ? 36.207 31.331 -4.295 1.00 16.50 77 ARG A CA 1
ATOM 557 C C . ARG A 1 97 ? 37.450 31.137 -3.409 1.00 19.39 77 ARG A C 1
ATOM 558 O O . ARG A 1 97 ? 38.161 32.114 -3.203 1.00 23.32 77 ARG A O 1
ATOM 566 N N . GLY A 1 98 ? 37.761 29.907 -2.983 1.00 17.91 78 GLY A N 1
ATOM 567 C CA . GLY A 1 98 ? 38.934 29.617 -2.144 1.00 19.83 78 GLY A CA 1
ATOM 568 C C . GLY A 1 98 ? 39.655 28.350 -2.553 1.00 18.00 78 GLY A C 1
ATOM 569 O O . GLY A 1 98 ? 40.275 27.738 -1.702 1.00 18.43 78 GLY A O 1
ATOM 570 N N . LEU A 1 99 ? 39.603 27.995 -3.833 1.00 16.46 79 LEU A N 1
ATOM 571 C CA . LEU A 1 99 ? 40.248 26.772 -4.386 1.00 17.78 79 LEU A CA 1
ATOM 572 C C . LEU A 1 99 ? 41.713 27.055 -4.727 1.00 19.10 79 LEU A C 1
ATOM 573 O O . LEU A 1 99 ? 42.203 26.582 -5.772 1.00 20.50 79 LEU A O 1
ATOM 578 N N . ILE A 1 100 ? 42.410 27.642 -3.768 1.00 23.04 80 ILE A N 1
ATOM 579 C CA . ILE A 1 100 ? 43.888 27.800 -3.778 1.00 27.33 80 ILE A CA 1
ATOM 580 C C . ILE A 1 100 ? 44.527 26.396 -3.786 1.00 19.79 80 ILE A C 1
ATOM 581 O O . ILE A 1 100 ? 44.179 25.510 -2.997 1.00 20.43 80 ILE A O 1
ATOM 586 N N . MET A 1 101 ? 45.588 26.256 -4.553 1.00 22.88 81 MET A N 1
ATOM 587 C CA . MET A 1 101 ? 46.416 25.024 -4.523 1.00 21.74 81 MET A CA 1
ATOM 588 C C . MET A 1 101 ? 46.947 24.811 -3.109 1.00 23.39 81 MET A C 1
ATOM 589 O O . MET A 1 101 ? 47.617 25.700 -2.579 1.00 22.92 81 MET A O 1
ATOM 594 N N . SER A 1 102 ? 46.655 23.684 -2.475 1.00 21.74 82 SER A N 1
ATOM 595 C CA . SER A 1 102 ? 47.188 23.312 -1.155 1.00 23.15 82 SER A CA 1
ATOM 596 C C . SER A 1 102 ? 47.317 21.804 -1.083 1.00 22.09 82 SER A C 1
ATOM 597 O O . SER A 1 102 ? 46.535 21.109 -1.732 1.00 19.25 82 SER A O 1
ATOM 600 N N . ASP A 1 103 ? 48.226 21.335 -0.249 1.00 25.34 83 ASP A N 1
ATOM 601 C CA . ASP A 1 103 ? 48.401 19.883 0.023 1.00 24.47 83 ASP A CA 1
ATOM 602 C C . ASP A 1 103 ? 47.082 19.298 0.535 1.00 23.60 83 ASP A C 1
ATOM 603 O O . ASP A 1 103 ? 46.738 18.186 0.147 1.00 18.90 83 ASP A O 1
ATOM 608 N N . GLN A 1 104 ? 46.418 19.967 1.490 1.00 22.23 84 GLN A N 1
ATOM 609 C CA . GLN A 1 104 ? 45.238 19.389 2.169 1.00 25.38 84 GLN A CA 1
ATOM 610 C C . GLN A 1 104 ? 44.075 19.337 1.164 1.00 20.53 84 GLN A C 1
ATOM 611 O O . GLN A 1 104 ? 43.316 18.387 1.214 1.00 19.73 84 GLN A O 1
ATOM 617 N N . ALA A 1 105 ? 43.922 20.305 0.254 1.00 19.01 85 ALA A N 1
ATOM 618 C CA . ALA A 1 105 ? 42.807 20.273 -0.729 1.00 17.36 85 ALA A CA 1
ATOM 619 C C . ALA A 1 105 ? 43.021 19.118 -1.709 1.00 15.75 85 ALA A C 1
ATOM 620 O O . ALA A 1 105 ? 42.062 18.387 -1.998 1.00 16.52 85 ALA A O 1
ATOM 622 N N . ILE A 1 106 ? 44.253 18.933 -2.161 1.00 16.51 86 ILE A N 1
ATOM 623 C CA . ILE A 1 106 ? 44.588 17.803 -3.066 1.00 15.91 86 ILE A CA 1
ATOM 624 C C . ILE A 1 106 ? 44.255 16.482 -2.358 1.00 15.21 86 ILE A C 1
ATOM 625 O O . ILE A 1 106 ? 43.623 15.674 -2.941 1.00 16.13 86 ILE A O 1
ATOM 630 N N . ARG A 1 107 ? 44.663 16.339 -1.107 1.00 16.85 87 ARG A N 1
ATOM 631 C CA . ARG A 1 107 ? 44.457 15.074 -0.348 1.00 17.96 87 ARG A CA 1
ATOM 632 C C . ARG A 1 107 ? 42.966 14.714 -0.229 1.00 17.54 87 ARG A C 1
ATOM 633 O O . ARG A 1 107 ? 42.670 13.585 -0.323 1.00 17.29 87 ARG A O 1
ATOM 641 N N . SER A 1 108 ? 42.096 15.687 -0.007 1.00 16.61 88 SER A N 1
ATOM 642 C CA . SER A 1 108 ? 40.627 15.484 0.110 1.00 17.96 88 SER A CA 1
ATOM 643 C C . SER A 1 108 ? 40.093 14.895 -1.201 1.00 16.47 88 SER A C 1
ATOM 644 O O . SER A 1 108 ? 39.212 13.970 -1.220 1.00 16.75 88 SER A O 1
ATOM 647 N N . ILE A 1 109 ? 40.638 15.381 -2.329 1.00 15.26 89 ILE A N 1
ATOM 648 C CA . ILE A 1 109 ? 40.169 14.934 -3.666 1.00 14.52 89 ILE A CA 1
ATOM 649 C C . ILE A 1 109 ? 40.733 13.537 -3.941 1.00 14.51 89 ILE A C 1
ATOM 650 O O . ILE A 1 109 ? 40.024 12.713 -4.531 1.00 14.81 89 ILE A O 1
ATOM 655 N N . VAL A 1 110 ? 41.977 13.288 -3.558 1.00 15.45 90 VAL A N 1
ATOM 656 C CA . VAL A 1 110 ? 42.579 11.936 -3.709 1.00 16.33 90 VAL A CA 1
ATOM 657 C C . VAL A 1 110 ? 41.668 10.896 -3.058 1.00 17.09 90 VAL A C 1
ATOM 658 O O . VAL A 1 110 ? 41.414 9.871 -3.657 1.00 16.55 90 VAL A O 1
ATOM 662 N N . THR A 1 111 ? 41.166 11.168 -1.857 1.00 16.54 91 THR A N 1
ATOM 663 C CA . THR A 1 111 ? 40.229 10.233 -1.202 1.00 17.45 91 THR A CA 1
ATOM 664 C C . THR A 1 111 ? 39.058 9.904 -2.120 1.00 17.79 91 THR A C 1
ATOM 665 O O . THR A 1 111 ? 38.745 8.722 -2.271 1.00 17.99 91 THR A O 1
ATOM 669 N N . VAL A 1 112 ? 38.414 10.896 -2.751 1.00 17.83 92 VAL A N 1
ATOM 670 C CA . VAL A 1 112 ? 37.233 10.651 -3.599 1.00 17.62 92 VAL A CA 1
ATOM 671 C C . VAL A 1 112 ? 37.646 9.748 -4.769 1.00 17.66 92 VAL A C 1
ATOM 672 O O . VAL A 1 112 ? 36.892 8.839 -5.170 1.00 17.79 92 VAL A O 1
ATOM 676 N N . ILE A 1 113 ? 38.776 10.063 -5.403 1.00 17.07 93 ILE A N 1
ATOM 677 C CA . ILE A 1 113 ? 39.267 9.252 -6.540 1.00 15.51 93 ILE A CA 1
ATOM 678 C C . ILE A 1 113 ? 39.489 7.795 -6.115 1.00 16.72 93 ILE A C 1
ATOM 679 O O . ILE A 1 113 ? 39.079 6.892 -6.852 1.00 17.60 93 ILE A O 1
ATOM 684 N N . ARG A 1 114 ? 40.103 7.590 -4.957 1.00 16.65 94 ARG A N 1
ATOM 685 C CA . ARG A 1 114 ? 40.486 6.240 -4.502 1.00 18.21 94 ARG A CA 1
ATOM 686 C C . ARG A 1 114 ? 39.226 5.477 -4.043 1.00 20.37 94 ARG A C 1
ATOM 687 O O . ARG A 1 114 ? 39.244 4.226 -4.085 1.00 23.40 94 ARG A O 1
ATOM 695 N N . ILE A 1 115 ? 38.181 6.167 -3.620 1.00 20.59 95 ILE A N 1
ATOM 696 C CA . ILE A 1 115 ? 36.898 5.510 -3.226 1.00 23.67 95 ILE A CA 1
ATOM 697 C C . ILE A 1 115 ? 36.178 5.022 -4.477 1.00 24.92 95 ILE A C 1
ATOM 698 O O . ILE A 1 115 ? 35.663 3.920 -4.455 1.00 26.23 95 ILE A O 1
ATOM 703 N N . CYS A 1 116 ? 36.062 5.869 -5.500 1.00 22.13 96 CYS A N 1
ATOM 704 C CA . CYS A 1 116 ? 35.239 5.644 -6.717 1.00 22.64 96 CYS A CA 1
ATOM 705 C C . CYS A 1 116 ? 36.004 4.765 -7.724 1.00 20.54 96 CYS A C 1
ATOM 706 O O . CYS A 1 116 ? 35.332 4.126 -8.558 1.00 21.59 96 CYS A O 1
ATOM 709 N N . ARG A 1 117 ? 37.342 4.759 -7.690 1.00 19.38 97 ARG A N 1
ATOM 710 C CA . ARG A 1 117 ? 38.214 3.995 -8.645 1.00 20.06 97 ARG A CA 1
ATOM 711 C C . ARG A 1 117 ? 37.691 4.140 -10.064 1.00 18.57 97 ARG A C 1
ATOM 712 O O . ARG A 1 117 ? 37.393 3.160 -10.777 1.00 20.38 97 ARG A O 1
ATOM 720 N N . PRO A 1 118 ? 37.549 5.403 -10.559 1.00 17.86 98 PRO A N 1
ATOM 721 C CA . PRO A 1 118 ? 36.971 5.612 -11.884 1.00 18.06 98 PRO 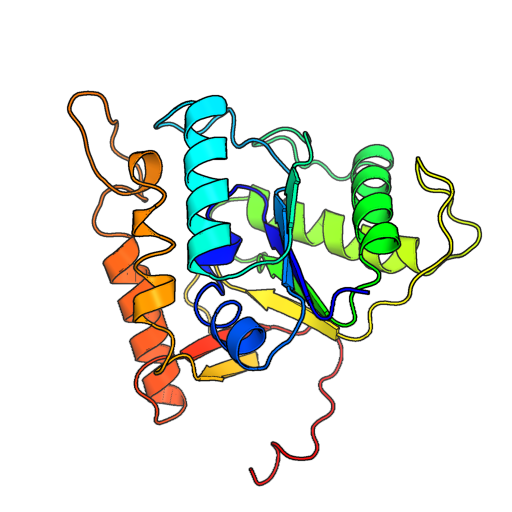A CA 1
ATOM 722 C C . PRO A 1 118 ? 37.936 5.220 -13.011 1.00 19.03 98 PRO A C 1
ATOM 723 O O . PRO A 1 118 ? 39.111 5.485 -12.903 1.00 18.25 98 PRO A O 1
ATOM 727 N N . LYS A 1 119 ? 37.371 4.740 -14.106 1.00 19.22 99 LYS A N 1
ATOM 728 C CA . LYS A 1 119 ? 38.131 4.542 -15.360 1.00 21.04 99 LYS A CA 1
ATOM 729 C C . LYS A 1 119 ? 38.419 5.922 -15.985 1.00 20.76 99 LYS A C 1
ATOM 730 O O . LYS A 1 119 ? 39.549 6.129 -16.489 1.00 18.96 99 LYS A O 1
ATOM 736 N N . ALA A 1 120 ? 37.450 6.829 -15.950 1.00 17.14 100 ALA A N 1
ATOM 737 C CA . ALA A 1 120 ? 37.552 8.148 -16.609 1.00 15.87 100 ALA A CA 1
ATOM 738 C C . ALA A 1 120 ? 37.209 9.229 -15.585 1.00 16.35 100 ALA A C 1
ATOM 739 O O . ALA A 1 120 ? 36.207 9.040 -14.851 1.00 16.03 100 ALA A O 1
ATOM 741 N N . VAL A 1 121 ? 38.010 10.286 -15.529 1.00 13.84 101 VAL A N 1
ATOM 742 C CA . VAL A 1 121 ? 37.702 11.502 -14.717 1.00 14.23 101 VAL A CA 1
ATOM 743 C C . VAL A 1 121 ? 37.445 12.652 -15.688 1.00 15.27 101 VAL A C 1
ATOM 744 O O . VAL A 1 121 ? 38.188 12.794 -16.686 1.00 15.00 101 VAL A O 1
ATOM 748 N N . PHE A 1 122 ? 36.395 13.424 -15.430 1.00 12.82 102 PHE A N 1
ATOM 749 C CA . PHE A 1 122 ? 36.068 14.666 -16.162 1.00 12.70 102 PHE A CA 1
ATOM 750 C C . PHE A 1 122 ? 36.192 15.816 -15.198 1.00 15.03 102 PHE A C 1
ATOM 751 O O . PHE A 1 122 ? 35.854 15.664 -13.972 1.00 14.18 102 PHE A O 1
ATOM 759 N N . MET A 1 123 ? 36.624 16.980 -15.688 1.00 14.05 103 MET A N 1
ATOM 760 C CA . MET A 1 123 ? 36.726 18.172 -14.840 1.00 13.99 103 MET A CA 1
ATOM 761 C C . MET A 1 123 ? 36.553 19.390 -15.725 1.00 12.66 103 MET A C 1
ATOM 762 O O . MET A 1 123 ? 36.607 19.251 -16.957 1.00 12.52 103 MET A O 1
ATOM 767 N N . PRO A 1 124 ? 36.416 20.604 -15.147 1.00 12.23 104 PRO A N 1
ATOM 768 C CA . PRO A 1 124 ? 36.240 21.818 -15.953 1.00 13.29 104 PRO A CA 1
ATOM 769 C C . PRO A 1 124 ? 37.496 22.158 -16.773 1.00 13.45 104 PRO A C 1
ATOM 770 O O . PRO A 1 124 ? 38.626 22.061 -16.265 1.00 13.24 104 PRO A O 1
ATOM 774 N N . TYR A 1 125 ? 37.282 22.646 -18.005 1.00 14.44 105 TYR A N 1
ATOM 775 C CA . TYR A 1 125 ? 38.340 23.319 -18.789 1.00 15.04 105 TYR A CA 1
ATOM 776 C C . TYR A 1 125 ? 38.723 24.662 -18.193 1.00 15.46 105 TYR A C 1
ATOM 777 O O . TYR A 1 125 ? 37.862 25.453 -17.735 1.00 15.63 105 TYR A O 1
ATOM 786 N N . LYS A 1 126 ? 40.021 24.973 -18.162 1.00 15.67 106 LYS A N 1
ATOM 787 C CA . LYS A 1 126 ? 40.488 26.149 -17.402 1.00 17.23 106 LYS A CA 1
ATOM 788 C C . LYS A 1 126 ? 40.193 27.476 -18.108 1.00 17.65 106 LYS A C 1
ATOM 789 O O . LYS A 1 126 ? 40.196 28.499 -17.385 1.00 17.07 106 LYS A O 1
ATOM 795 N N . LYS A 1 127 ? 39.965 27.474 -19.431 1.00 17.25 107 LYS A N 1
ATOM 796 C CA . LYS A 1 127 ? 39.740 28.780 -20.138 1.00 19.42 107 LYS A CA 1
ATOM 797 C C . LYS A 1 127 ? 38.293 29.264 -19.981 1.00 17.93 107 LYS A C 1
ATOM 798 O O . LYS A 1 127 ? 37.406 28.816 -20.715 1.00 20.89 107 LYS A O 1
ATOM 804 N N . ASP A 1 128 ? 38.062 29.967 -18.883 1.00 18.59 108 ASP A N 1
ATOM 805 C CA . ASP A 1 128 ? 36.690 30.236 -18.367 1.00 19.27 108 ASP A CA 1
ATOM 806 C C . ASP A 1 128 ? 36.789 31.493 -17.521 1.00 17.80 108 ASP A C 1
ATOM 807 O O . ASP A 1 128 ? 37.748 31.619 -16.695 1.00 18.49 108 ASP A O 1
ATOM 812 N N . ARG A 1 129 ? 35.815 32.391 -17.671 1.00 18.62 109 ARG A N 1
ATOM 813 C CA . ARG A 1 129 ? 35.734 33.671 -16.923 1.00 19.66 109 ARG A CA 1
ATOM 814 C C . ARG A 1 129 ? 35.691 33.433 -15.408 1.00 18.01 109 ARG A C 1
ATOM 815 O O . ARG A 1 129 ? 36.060 34.319 -14.691 1.00 19.15 109 ARG A O 1
ATOM 823 N N . HIS A 1 130 ? 35.264 32.255 -14.971 1.00 16.00 110 HIS A N 1
ATOM 824 C CA . HIS A 1 130 ? 35.205 31.992 -13.515 1.00 15.22 110 HIS A CA 1
ATOM 825 C C . HIS A 1 130 ? 36.505 31.313 -13.090 1.00 16.02 110 HIS A C 1
ATOM 826 O O . HIS A 1 130 ? 36.705 30.198 -13.468 1.00 15.25 110 HIS A O 1
ATOM 833 N N . PRO A 1 131 ? 37.350 31.947 -12.261 1.00 16.26 111 PRO A N 1
ATOM 834 C CA . PRO A 1 131 ? 38.617 31.355 -11.842 1.00 15.60 111 PRO A CA 1
ATOM 835 C C . PRO A 1 131 ? 38.499 30.031 -11.067 1.00 16.09 111 PRO A C 1
ATOM 836 O O . PRO A 1 131 ? 39.392 29.303 -11.101 1.00 15.39 111 PRO A O 1
ATOM 840 N N . ASP A 1 132 ? 37.377 29.797 -10.395 1.00 14.23 112 ASP A N 1
ATOM 841 C CA . ASP A 1 132 ? 37.208 28.532 -9.649 1.00 14.50 112 ASP A CA 1
ATOM 842 C C . ASP A 1 132 ? 37.238 27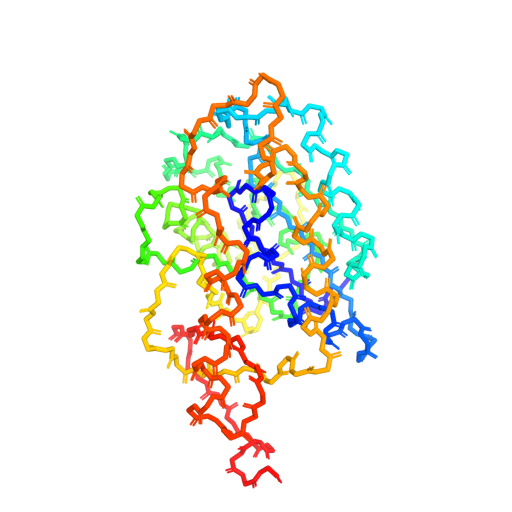.351 -10.623 1.00 13.62 112 ASP A C 1
ATOM 843 O O . ASP A 1 132 ? 37.618 26.331 -10.201 1.00 13.62 112 ASP A O 1
ATOM 848 N N . HIS A 1 133 ? 36.837 27.536 -11.877 1.00 13.28 113 HIS A N 1
ATOM 849 C CA . HIS A 1 133 ? 36.792 26.396 -12.821 1.00 14.07 113 HIS A CA 1
ATOM 850 C C . HIS A 1 133 ? 38.229 25.901 -13.133 1.00 13.64 113 HIS A C 1
ATOM 851 O O . HIS A 1 133 ? 38.501 24.684 -12.957 1.00 13.34 113 HIS A O 1
ATOM 858 N N . GLY A 1 134 ? 39.137 26.815 -13.525 1.00 14.68 114 GLY A N 1
ATOM 859 C CA . GLY A 1 134 ? 40.565 26.452 -13.700 1.00 14.93 114 GLY A CA 1
ATOM 860 C C . GLY A 1 134 ? 41.237 26.039 -12.391 1.00 15.15 114 GLY A C 1
ATOM 861 O O . GLY A 1 134 ? 42.083 25.127 -12.377 1.00 13.59 114 GLY A O 1
ATOM 862 N N . ASN A 1 135 ? 40.859 26.661 -11.268 1.00 14.13 115 ASN A N 1
ATOM 863 C CA . ASN A 1 135 ? 41.485 26.314 -9.976 1.00 14.04 115 ASN A CA 1
ATOM 864 C C . ASN A 1 135 ? 41.058 24.884 -9.616 1.00 13.52 115 ASN A C 1
ATOM 865 O O . ASN A 1 135 ? 41.887 24.114 -9.114 1.00 13.65 115 ASN A O 1
ATOM 870 N N . ALA A 1 136 ? 39.810 24.531 -9.877 1.00 13.11 116 ALA A N 1
ATOM 871 C CA . ALA A 1 136 ? 39.307 23.168 -9.630 1.00 13.64 116 ALA A CA 1
ATOM 872 C C . ALA A 1 136 ? 40.076 22.175 -10.500 1.00 15.17 116 ALA A C 1
ATOM 873 O O . ALA A 1 136 ? 40.520 21.107 -9.991 1.00 14.48 116 ALA A O 1
ATOM 875 N N . ALA A 1 137 ? 40.230 22.489 -11.778 1.00 13.65 117 ALA A N 1
ATOM 876 C CA . ALA A 1 137 ? 40.973 21.572 -12.688 1.00 13.83 117 ALA A CA 1
ATOM 877 C C . ALA A 1 137 ? 42.401 21.383 -12.169 1.00 12.85 117 ALA A C 1
ATOM 878 O O . ALA A 1 137 ? 42.933 20.261 -12.170 1.00 14.15 117 ALA A O 1
ATOM 880 N N . ALA A 1 138 ? 43.083 22.431 -11.727 1.00 13.89 118 ALA A N 1
ATOM 881 C CA . ALA A 1 138 ? 44.465 22.281 -11.238 1.00 12.98 118 ALA A CA 1
ATOM 882 C C . ALA A 1 138 ? 44.511 21.336 -10.030 1.00 14.69 118 ALA A C 1
ATOM 883 O O . ALA A 1 138 ? 45.393 20.492 -9.929 1.00 13.75 118 ALA A O 1
ATOM 885 N N . LEU A 1 139 ? 43.598 21.505 -9.091 1.00 13.60 119 LEU A N 1
ATOM 886 C CA . LEU A 1 139 ? 43.547 20.576 -7.923 1.00 13.61 119 LEU A CA 1
ATOM 887 C C . LEU A 1 139 ? 43.286 19.123 -8.355 1.00 12.54 119 LEU A C 1
ATOM 888 O O . LEU A 1 139 ? 43.954 18.180 -7.829 1.00 13.57 119 LEU A O 1
ATOM 893 N N . VAL A 1 140 ? 42.337 18.910 -9.254 1.00 12.28 120 VAL A N 1
ATOM 894 C CA . VAL A 1 140 ? 41.930 17.550 -9.706 1.00 12.35 120 VAL A CA 1
ATOM 895 C C . VAL A 1 140 ? 43.111 16.919 -10.458 1.00 13.49 120 VAL A C 1
ATOM 896 O O . VAL A 1 140 ? 43.392 15.740 -10.224 1.00 12.90 120 VAL A O 1
ATOM 900 N N . GLU A 1 141 ? 43.826 17.666 -11.319 1.00 12.94 121 GLU A N 1
ATOM 901 C CA . GLU A 1 141 ? 45.050 17.118 -11.988 1.00 14.31 121 GLU A CA 1
ATOM 902 C C . GLU A 1 141 ? 46.082 16.639 -10.962 1.00 13.35 121 GLU A C 1
ATOM 903 O O . GLU A 1 141 ? 46.631 15.525 -11.140 1.00 13.96 121 GLU A O 1
ATOM 909 N N . GLU A 1 142 ? 46.367 17.423 -9.907 1.00 14.26 122 GLU A N 1
ATOM 910 C CA . GLU A 1 142 ? 47.353 17.024 -8.880 1.00 14.56 122 GLU A CA 1
ATOM 911 C C . GLU A 1 142 ? 46.838 15.762 -8.176 1.00 15.35 122 GLU A C 1
ATOM 912 O O . GLU A 1 142 ? 47.622 14.813 -7.949 1.00 14.74 122 GLU A O 1
ATOM 918 N N . ALA A 1 143 ? 45.546 15.730 -7.856 1.00 15.04 123 ALA A N 1
ATOM 919 C CA . ALA A 1 143 ? 44.910 14.573 -7.176 1.00 13.25 123 ALA A CA 1
ATOM 920 C C . ALA A 1 143 ? 44.971 13.313 -8.033 1.00 13.77 123 ALA A C 1
ATOM 921 O O . ALA A 1 143 ? 45.164 12.222 -7.466 1.00 14.48 123 ALA A O 1
ATOM 923 N N . ILE A 1 144 ? 44.737 13.413 -9.341 1.00 12.64 124 ILE A N 1
ATOM 924 C CA . ILE A 1 144 ? 44.793 12.216 -10.204 1.00 13.85 124 ILE A CA 1
ATOM 925 C C . ILE A 1 144 ? 46.206 11.631 -10.122 1.00 14.43 124 ILE A C 1
ATOM 926 O O . ILE A 1 144 ? 46.347 10.377 -10.020 1.00 14.86 124 ILE A O 1
ATOM 931 N N . PHE A 1 145 ? 47.228 12.461 -10.163 1.00 12.77 125 PHE A N 1
ATOM 932 C CA . PHE A 1 145 ? 48.613 11.930 -10.111 1.00 13.46 125 PHE A CA 1
ATOM 933 C C . PHE A 1 145 ? 48.869 11.304 -8.724 1.00 14.41 125 PHE A C 1
ATOM 934 O O . PHE A 1 145 ? 49.357 10.139 -8.639 1.00 14.03 125 PHE A O 1
ATOM 942 N N . SER A 1 146 ? 48.613 12.058 -7.667 1.00 14.11 126 SER A N 1
ATOM 943 C CA . SER A 1 146 ? 48.872 11.571 -6.284 1.00 14.52 126 SER A CA 1
ATOM 944 C C . SER A 1 146 ? 48.046 10.305 -6.003 1.00 15.35 126 SER A C 1
ATOM 945 O O . SER A 1 146 ? 48.553 9.385 -5.308 1.00 15.83 126 SER A O 1
ATOM 948 N N . ALA A 1 147 ? 46.861 10.176 -6.551 1.00 15.11 127 ALA A N 1
ATOM 949 C CA . ALA A 1 147 ? 46.003 8.982 -6.324 1.00 15.43 127 ALA A CA 1
ATOM 950 C C . ALA A 1 147 ? 46.687 7.694 -6.776 1.00 16.28 127 ALA A C 1
ATOM 951 O O . ALA A 1 147 ? 46.460 6.664 -6.112 1.00 17.55 127 ALA A O 1
ATOM 953 N N . GLY A 1 148 ? 47.555 7.750 -7.783 1.00 16.97 128 GLY A N 1
ATOM 954 C CA . GLY A 1 148 ? 48.242 6.568 -8.329 1.00 17.16 128 GLY A CA 1
ATOM 955 C C . GLY A 1 148 ? 49.535 6.223 -7.614 1.00 18.22 128 GLY A C 1
ATOM 956 O O . GLY A 1 148 ? 50.144 5.233 -8.008 1.00 18.46 128 GLY A O 1
ATOM 957 N N . ILE A 1 149 ? 49.945 7.009 -6.627 1.00 18.64 129 ILE A N 1
ATOM 958 C CA . ILE A 1 149 ? 51.227 6.821 -5.889 1.00 18.24 129 ILE A CA 1
ATOM 959 C C . ILE A 1 149 ? 50.926 6.088 -4.578 1.00 17.48 129 ILE A C 1
ATOM 960 O O . ILE A 1 149 ? 50.367 6.674 -3.713 1.00 18.27 129 ILE A O 1
ATOM 965 N N . HIS A 1 150 ? 51.319 4.822 -4.479 1.00 19.69 130 HIS A N 1
ATOM 966 C CA . HIS A 1 150 ? 50.961 4.007 -3.287 1.00 20.79 130 HIS A CA 1
ATOM 967 C C . HIS A 1 150 ? 51.449 4.613 -1.974 1.00 19.97 130 HIS A C 1
ATOM 968 O O . HIS A 1 150 ? 50.715 4.509 -1.028 1.00 21.25 130 HIS A O 1
ATOM 975 N N . LYS A 1 151 ? 52.617 5.236 -1.951 1.00 17.85 131 LYS A N 1
ATOM 976 C CA . LYS A 1 151 ? 53.143 5.798 -0.688 1.00 19.23 131 LYS A CA 1
ATOM 977 C C . LYS A 1 151 ? 52.435 7.096 -0.293 1.00 17.59 131 LYS A C 1
ATOM 978 O O . LYS A 1 151 ? 52.623 7.572 0.842 1.00 18.65 131 LYS A O 1
ATOM 984 N N . TYR A 1 152 ? 51.694 7.707 -1.227 1.00 18.31 132 TYR A N 1
ATOM 985 C CA . TYR A 1 152 ? 50.904 8.917 -0.914 1.00 18.47 132 TYR A CA 1
ATOM 986 C C . TYR A 1 152 ? 49.701 8.487 -0.097 1.00 19.47 132 TYR A C 1
ATOM 987 O O . TYR A 1 152 ? 48.905 7.697 -0.530 1.00 19.76 132 TYR A O 1
ATOM 996 N N . LYS A 1 153 ? 49.579 9.053 1.097 1.00 23.55 133 LYS A N 1
ATOM 997 C CA . LYS A 1 153 ? 48.526 8.633 2.047 1.00 26.69 133 LYS A CA 1
ATOM 998 C C . LYS A 1 153 ? 47.339 9.587 1.958 1.00 22.92 133 LYS A C 1
ATOM 999 O O . LYS A 1 153 ? 47.512 10.793 2.109 1.00 23.25 133 LYS A O 1
ATOM 1005 N N . ASP A 1 154 ? 46.143 9.065 1.776 1.00 23.54 134 ASP A N 1
ATOM 1006 C CA . ASP A 1 154 ? 44.936 9.933 1.808 1.00 26.32 134 ASP A CA 1
ATOM 1007 C C . ASP A 1 154 ? 44.325 9.818 3.207 1.00 27.76 134 ASP A C 1
ATOM 1008 O O . ASP A 1 154 ? 44.805 8.989 3.966 1.00 28.68 134 ASP A O 1
ATOM 1013 N N . GLU A 1 155 ? 43.260 10.562 3.481 1.00 30.04 135 GLU A N 1
ATOM 1014 C CA . GLU A 1 155 ? 42.584 10.631 4.800 1.00 37.53 135 GLU A CA 1
ATOM 1015 C C . GLU A 1 155 ? 42.060 9.247 5.235 1.00 32.77 135 GLU A C 1
ATOM 1016 O O . GLU A 1 155 ? 41.992 8.983 6.447 1.00 35.60 135 GLU A O 1
ATOM 1022 N N . LYS A 1 156 ? 41.659 8.397 4.296 1.00 27.19 136 LYS A N 1
ATOM 1023 C CA . LYS A 1 156 ? 41.009 7.087 4.586 1.00 27.62 136 LYS A CA 1
ATOM 1024 C C . LYS A 1 156 ? 41.996 5.936 4.331 1.00 24.74 136 LYS A C 1
ATOM 1025 O O . LYS A 1 156 ? 41.571 4.785 4.329 1.00 28.06 136 LYS A O 1
ATOM 1031 N N . SER A 1 157 ? 43.270 6.227 4.129 1.00 24.58 137 SER A N 1
ATOM 1032 C CA . SER A 1 157 ? 44.347 5.236 3.909 1.00 29.44 137 SER A CA 1
ATOM 1033 C C . SER A 1 157 ? 43.926 4.231 2.834 1.00 31.38 137 SER A C 1
ATOM 1034 O O . SER A 1 157 ? 43.943 3.011 3.105 1.00 25.82 137 SER A O 1
ATOM 1037 N N . LEU A 1 158 ? 43.518 4.700 1.660 1.00 25.37 138 LEU A N 1
ATOM 1038 C CA . LEU A 1 158 ? 42.985 3.823 0.591 1.00 25.01 138 LEU A CA 1
ATOM 1039 C C . LEU A 1 158 ? 44.124 3.482 -0.360 1.00 23.82 138 LEU A C 1
ATOM 1040 O O . LEU A 1 158 ? 45.194 4.119 -0.317 1.00 26.10 138 LEU A O 1
ATOM 1045 N N . PRO A 1 159 ? 43.975 2.390 -1.149 1.00 24.17 139 PRO A N 1
ATOM 1046 C CA . PRO A 1 159 ? 45.033 1.935 -2.044 1.00 24.66 139 PRO A CA 1
ATOM 1047 C C . PRO A 1 159 ? 45.156 2.904 -3.248 1.00 20.07 139 PRO A C 1
ATOM 1048 O O . PRO A 1 159 ? 44.144 3.589 -3.548 1.00 20.97 139 PRO A O 1
ATOM 1052 N N . ALA A 1 160 ? 46.291 2.833 -3.913 1.00 21.35 140 ALA A N 1
ATOM 1053 C CA . ALA A 1 160 ? 46.590 3.605 -5.150 1.00 18.60 140 ALA A CA 1
ATOM 1054 C C . ALA A 1 160 ? 45.565 3.219 -6.215 1.00 23.11 140 ALA A C 1
ATOM 1055 O O . ALA A 1 160 ? 45.098 2.086 -6.265 1.00 18.97 140 ALA A O 1
ATOM 1057 N N . HIS A 1 161 ? 45.192 4.200 -7.022 1.00 18.50 141 HIS A N 1
ATOM 1058 C CA . HIS A 1 161 ? 44.289 3.965 -8.163 1.00 17.48 141 HIS A CA 1
ATOM 1059 C C . HIS A 1 161 ? 44.803 4.792 -9.336 1.00 18.94 141 HIS A C 1
ATOM 1060 O O . HIS A 1 161 ? 45.029 5.941 -9.148 1.00 17.64 141 HIS A O 1
ATOM 1067 N N . LYS A 1 162 ? 44.924 4.153 -10.490 1.00 19.52 142 LYS A N 1
ATOM 1068 C CA . LYS A 1 162 ? 45.360 4.805 -11.743 1.00 21.62 142 LYS A CA 1
ATOM 1069 C C . LYS A 1 162 ? 44.155 5.054 -12.641 1.00 18.88 142 LYS A C 1
ATOM 1070 O O . LYS A 1 162 ? 43.622 4.117 -13.137 1.00 21.13 142 LYS A O 1
ATOM 1076 N N . VAL A 1 163 ? 43.800 6.312 -12.840 1.00 19.90 143 VAL A N 1
ATOM 1077 C CA . VAL A 1 163 ? 42.686 6.689 -13.749 1.00 17.25 143 VAL A CA 1
ATOM 1078 C C . VAL A 1 163 ? 43.161 6.466 -15.190 1.00 18.32 143 VAL A C 1
ATOM 1079 O O . VAL A 1 163 ? 44.303 6.803 -15.409 1.00 19.44 143 VAL A O 1
ATOM 1083 N N A SER A 1 164 ? 42.407 5.982 -16.047 0.50 17.59 144 SER A N 1
ATOM 1084 N N B SER A 1 164 ? 42.415 5.971 -16.054 0.50 18.17 144 SER A N 1
ATOM 1085 C CA A SER A 1 164 ? 42.858 5.683 -17.427 0.50 18.37 144 SER A CA 1
ATOM 1086 C CA B SER A 1 164 ? 42.869 5.690 -17.441 0.50 19.26 144 SER A CA 1
ATOM 1087 C C A SER A 1 164 ? 42.622 6.852 -18.389 0.50 18.75 144 SER A C 1
ATOM 1088 C C B SER A 1 164 ? 42.631 6.871 -18.385 0.50 19.28 144 SER A C 1
ATOM 1089 O O A SER A 1 164 ? 43.548 7.187 -19.120 0.50 20.42 144 SER A O 1
ATOM 1090 O O B SER A 1 164 ? 43.546 7.194 -19.134 0.50 20.85 144 SER A O 1
ATOM 1095 N N . LYS A 1 165 ? 41.455 7.488 -18.309 1.00 17.43 145 LYS A N 1
ATOM 1096 C CA . LYS A 1 165 ? 41.104 8.606 -19.217 1.00 16.19 145 LYS A CA 1
ATOM 1097 C C . LYS A 1 165 ? 40.813 9.874 -18.418 1.00 15.34 145 LYS A C 1
ATOM 1098 O O . LYS A 1 165 ? 40.198 9.776 -17.388 1.00 13.57 145 LYS A O 1
ATOM 1104 N N . VAL A 1 166 ? 41.292 11.006 -18.915 1.00 13.27 146 VAL A N 1
ATOM 1105 C CA . VAL A 1 166 ? 41.091 12.318 -18.235 1.00 12.59 146 VAL A CA 1
ATOM 1106 C C . VAL A 1 166 ? 40.633 13.346 -19.283 1.00 13.15 146 VAL A C 1
ATOM 1107 O O . VAL A 1 166 ? 41.372 13.628 -20.189 1.00 12.95 146 VAL A O 1
ATOM 1111 N N . TYR A 1 167 ? 39.452 13.916 -19.055 1.00 12.27 147 TYR A N 1
ATOM 1112 C CA . TYR A 1 167 ? 38.800 14.819 -19.990 1.00 13.05 147 TYR A CA 1
ATOM 1113 C C . TYR A 1 167 ? 38.375 16.110 -19.304 1.00 12.96 147 TYR A C 1
ATOM 1114 O O . TYR A 1 167 ? 38.177 16.181 -18.082 1.00 13.37 147 TYR A O 1
ATOM 1123 N N . TYR A 1 168 ? 38.256 17.161 -20.110 1.00 12.76 148 TYR A N 1
ATOM 1124 C CA . TYR A 1 168 ? 37.856 18.513 -19.683 1.00 12.85 148 TYR A CA 1
ATOM 1125 C C . TYR A 1 168 ? 36.615 18.960 -20.450 1.00 14.18 148 TYR A C 1
ATOM 1126 O O . TYR A 1 168 ? 36.570 18.885 -21.689 1.00 12.36 148 TYR A O 1
ATOM 1135 N N . TYR A 1 169 ? 35.612 19.448 -19.732 1.00 13.13 149 TYR A N 1
ATOM 1136 C CA . TYR A 1 169 ? 34.335 19.910 -20.334 1.00 13.80 149 TYR A CA 1
ATOM 1137 C C . TYR A 1 169 ? 34.249 21.438 -20.217 1.00 12.93 149 TYR A C 1
ATOM 1138 O O . TYR A 1 169 ? 34.938 21.993 -19.406 1.00 13.30 149 TYR A O 1
ATOM 1147 N N . MET A 1 170 ? 33.381 22.059 -21.000 1.00 13.87 150 MET A N 1
ATOM 1148 C CA . MET A 1 170 ? 33.329 23.533 -20.976 1.00 14.32 150 MET A CA 1
ATOM 1149 C C . MET A 1 170 ? 32.083 24.009 -20.230 1.00 14.03 150 MET A C 1
ATOM 1150 O O . MET A 1 170 ? 31.030 23.539 -20.489 1.00 14.38 150 MET A O 1
ATOM 1155 N N . ILE A 1 171 ? 32.288 24.942 -19.323 1.00 14.69 151 ILE A N 1
ATOM 1156 C CA . ILE A 1 171 ? 31.152 25.547 -18.588 1.00 13.92 151 ILE A CA 1
ATOM 1157 C C . ILE A 1 171 ? 30.809 26.880 -19.271 1.00 14.83 151 ILE A C 1
ATOM 1158 O O . ILE A 1 171 ? 29.905 26.866 -20.059 1.00 17.73 151 ILE A O 1
ATOM 1163 N N . ASN A 1 172 ? 31.567 27.939 -19.006 1.00 15.51 152 ASN A N 1
ATOM 1164 C CA . ASN A 1 172 ? 31.266 29.280 -19.577 1.00 17.12 152 ASN A CA 1
ATOM 1165 C C . ASN A 1 172 ? 31.829 29.439 -20.995 1.00 22.15 152 ASN A C 1
ATOM 1166 O O . ASN A 1 172 ? 31.239 30.167 -21.762 1.00 25.61 152 ASN A O 1
ATOM 1171 N N . GLY A 1 173 ? 32.888 28.722 -21.331 1.00 20.20 153 GLY A N 1
ATOM 1172 C CA . GLY A 1 173 ? 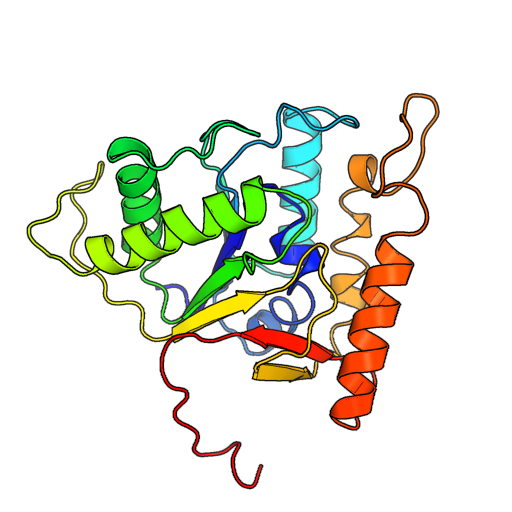33.528 28.850 -22.664 1.00 25.64 153 GLY A CA 1
ATOM 1173 C C . GLY A 1 173 ? 32.705 28.433 -23.897 1.00 27.31 153 GLY A C 1
ATOM 1174 O O . GLY A 1 173 ? 31.774 27.581 -23.838 1.00 28.04 153 GLY A O 1
ATOM 1175 N N . PHE A 1 174 ? 33.144 28.915 -25.061 1.00 19.19 154 PHE A N 1
ATOM 1176 C CA . PHE A 1 174 ? 32.792 28.334 -26.373 1.00 22.22 154 PHE A CA 1
ATOM 1177 C C . PHE A 1 174 ? 34.113 28.251 -27.127 1.00 29.87 154 PHE A C 1
ATOM 1178 O O . PHE A 1 174 ? 34.450 29.235 -27.799 1.00 47.75 154 PHE A O 1
ATOM 1180 N N . HIS A 1 175 ? 34.845 27.178 -26.999 1.00 19.94 155 HIS A N 1
ATOM 1181 C CA . HIS A 1 175 ? 36.194 27.005 -27.608 1.00 20.73 155 HIS A CA 1
ATOM 1182 C C . HIS A 1 175 ? 36.111 25.863 -28.588 1.00 22.36 155 HIS A C 1
ATOM 1183 O O . HIS A 1 175 ? 35.205 25.087 -28.534 1.00 22.87 155 HIS A O 1
ATOM 1190 N N . GLN A 1 176 ? 37.089 25.782 -29.486 1.00 20.30 156 GLN A N 1
ATOM 1191 C CA . GLN A 1 176 ? 37.146 24.643 -30.404 1.00 21.80 156 GLN A CA 1
ATOM 1192 C C . GLN A 1 176 ? 37.644 23.428 -29.625 1.00 17.73 156 GLN A C 1
ATOM 1193 O O . GLN A 1 176 ? 38.783 23.400 -29.155 1.00 18.12 156 GLN A O 1
ATOM 1199 N N . PRO A 1 177 ? 36.823 22.393 -29.441 1.00 16.79 157 PRO A N 1
ATOM 1200 C CA . PRO A 1 177 ? 37.251 21.270 -28.600 1.00 17.57 157 PRO A CA 1
ATOM 1201 C C . PRO A 1 177 ? 38.145 20.284 -29.363 1.00 17.13 157 PRO A C 1
ATOM 1202 O O . PRO A 1 177 ? 38.224 20.316 -30.617 1.00 16.92 157 PRO A O 1
ATOM 1206 N N . ASP A 1 178 ? 38.755 19.374 -28.619 1.00 13.90 158 ASP A N 1
ATOM 1207 C CA . ASP A 1 178 ? 39.571 18.296 -29.195 1.00 14.80 158 ASP A CA 1
ATOM 1208 C C . ASP A 1 178 ? 38.637 17.256 -29.843 1.00 16.59 158 ASP A C 1
ATOM 1209 O O . ASP A 1 178 ? 38.997 16.643 -30.890 1.00 14.77 158 ASP A O 1
ATOM 1214 N N . PHE A 1 179 ? 37.451 17.014 -29.289 1.00 14.30 159 PHE A N 1
ATOM 1215 C CA . PHE A 1 179 ? 36.472 16.086 -29.851 1.00 13.73 159 PHE A CA 1
ATOM 1216 C C . PHE A 1 179 ? 35.107 16.448 -29.311 1.00 15.10 159 PHE A C 1
ATOM 1217 O O . PHE A 1 179 ? 35.050 17.175 -28.290 1.00 14.73 159 PHE A O 1
ATOM 1225 N N . VAL A 1 180 ? 34.068 15.861 -29.892 1.00 15.49 160 VAL A N 1
ATOM 1226 C CA . VAL A 1 180 ? 32.678 16.002 -29.373 1.00 14.81 160 VAL A CA 1
ATOM 1227 C C . VAL A 1 180 ? 32.095 14.610 -29.159 1.00 17.71 160 VAL A C 1
ATOM 1228 O O . VAL A 1 180 ? 32.591 13.645 -29.757 1.00 17.79 160 VAL A O 1
ATOM 1232 N N . ILE A 1 181 ? 31.008 14.558 -28.372 1.00 16.71 161 ILE A N 1
ATOM 1233 C CA . ILE A 1 181 ? 30.168 13.370 -28.160 1.00 17.90 161 ILE A CA 1
ATOM 1234 C C . ILE A 1 181 ? 28.765 13.762 -28.594 1.00 20.31 161 ILE A C 1
ATOM 1235 O O . ILE A 1 181 ? 28.272 14.787 -28.158 1.00 17.02 161 ILE A O 1
ATOM 1240 N N . ASP A 1 182 ? 28.158 12.961 -29.459 1.00 18.87 162 ASP A N 1
ATOM 1241 C CA . ASP A 1 182 ? 26.754 13.168 -29.871 1.00 20.54 162 ASP A CA 1
ATOM 1242 C C . ASP A 1 182 ? 25.810 13.005 -28.667 1.00 19.05 162 ASP A C 1
ATOM 1243 O O . ASP A 1 182 ? 25.778 11.946 -28.037 1.00 20.76 162 ASP A O 1
ATOM 1248 N N . ILE A 1 183 ? 25.069 14.069 -28.341 1.00 19.92 163 ILE A N 1
ATOM 1249 C CA . ILE A 1 183 ? 24.069 14.030 -27.240 1.00 20.21 163 ILE A CA 1
ATOM 1250 C C . ILE A 1 183 ? 22.675 14.301 -27.816 1.00 23.12 163 ILE A C 1
ATOM 1251 O O . ILE A 1 183 ? 21.764 14.674 -27.042 1.00 21.72 163 ILE A O 1
ATOM 1256 N N . SER A 1 184 ? 22.494 14.140 -29.122 1.00 22.07 164 SER A N 1
ATOM 1257 C CA . SER A 1 184 ? 21.195 14.406 -29.768 1.00 26.12 164 SER A CA 1
ATOM 1258 C C . SER A 1 184 ? 20.058 13.674 -29.017 1.00 26.78 164 SER A C 1
ATOM 1259 O O . SER A 1 184 ? 18.960 14.260 -28.879 1.00 29.15 164 SER A O 1
ATOM 1262 N N . ASP A 1 185 ? 20.278 12.458 -28.545 1.00 26.46 165 ASP A N 1
ATOM 1263 C CA . ASP A 1 185 ? 19.239 11.628 -27.885 1.00 27.13 165 ASP A CA 1
ATOM 1264 C C . ASP A 1 185 ? 19.086 11.978 -26.395 1.00 28.60 165 ASP A C 1
ATOM 1265 O O . ASP A 1 185 ? 18.215 11.368 -25.756 1.00 26.63 165 ASP A O 1
ATOM 1270 N N . THR A 1 186 ? 19.942 12.829 -25.804 1.00 24.73 166 THR A N 1
ATOM 1271 C CA . THR A 1 186 ? 19.852 13.127 -24.347 1.00 23.41 166 THR A CA 1
ATOM 1272 C C . THR A 1 186 ? 19.811 14.648 -24.114 1.00 24.06 166 THR A C 1
ATOM 1273 O O . THR A 1 186 ? 20.011 15.053 -22.944 1.00 23.84 166 THR A O 1
ATOM 1277 N N . ILE A 1 187 ? 19.597 15.467 -25.135 1.00 22.44 167 ILE A N 1
ATOM 1278 C CA . ILE A 1 187 ? 19.476 16.949 -24.975 1.00 23.40 167 ILE A CA 1
ATOM 1279 C C . ILE A 1 187 ? 18.288 17.267 -24.049 1.00 25.09 167 ILE A C 1
ATOM 1280 O O . ILE A 1 187 ? 18.389 18.217 -23.240 1.00 23.21 167 ILE A O 1
ATOM 1285 N N . GLU A 1 188 ? 17.172 16.539 -24.129 1.00 26.98 168 GLU A N 1
ATOM 1286 C CA . GLU A 1 188 ? 16.033 16.863 -23.227 1.00 29.01 168 GLU A CA 1
ATOM 1287 C C . GLU A 1 188 ? 16.398 16.539 -21.777 1.00 23.73 168 GLU A C 1
ATOM 1288 O O . GLU A 1 188 ? 16.020 17.327 -20.914 1.00 26.28 168 GLU A O 1
ATOM 1294 N N . ALA A 1 189 ? 17.012 15.401 -21.490 1.00 24.80 169 ALA A N 1
ATOM 1295 C CA . ALA A 1 189 ? 17.481 15.044 -20.125 1.00 25.02 169 ALA A CA 1
ATOM 1296 C C . ALA A 1 189 ? 18.453 16.120 -19.616 1.00 22.81 169 ALA A C 1
ATOM 1297 O O . ALA A 1 189 ? 18.299 16.547 -18.461 1.00 22.65 169 ALA A O 1
ATOM 1299 N N . LYS A 1 190 ? 19.361 16.612 -20.460 1.00 20.02 170 LYS A N 1
ATOM 1300 C CA . LYS A 1 190 ? 20.285 17.699 -20.038 1.00 19.90 170 LYS A CA 1
ATOM 1301 C C . LYS A 1 190 ? 19.479 18.950 -19.633 1.00 20.92 170 LYS A C 1
ATOM 1302 O O . LYS A 1 190 ? 19.768 19.565 -18.604 1.00 20.27 170 LYS A O 1
ATOM 1308 N N . LYS A 1 191 ? 18.546 19.362 -20.469 1.00 22.38 171 LYS A N 1
ATOM 1309 C CA . LYS A 1 191 ? 17.749 20.591 -20.200 1.00 24.57 171 LYS A CA 1
ATOM 1310 C C . LYS A 1 191 ? 16.929 20.390 -18.918 1.00 22.84 171 LYS A C 1
ATOM 1311 O O . LYS A 1 191 ? 16.830 21.367 -18.156 1.00 23.95 171 LYS A O 1
ATOM 1317 N N . ARG A 1 192 ? 16.401 19.186 -18.657 1.00 23.84 172 ARG A N 1
ATOM 1318 C CA A ARG A 1 192 ? 15.640 18.928 -17.405 0.50 23.43 172 ARG A CA 1
ATOM 1319 C CA B ARG A 1 192 ? 15.657 18.860 -17.401 0.50 24.61 172 ARG A CA 1
ATOM 1320 C C . ARG A 1 192 ? 16.592 19.067 -16.209 1.00 22.51 172 ARG A C 1
ATOM 1321 O O . ARG A 1 192 ? 16.173 19.683 -15.192 1.00 21.16 172 ARG A O 1
ATOM 1336 N N . SER A 1 193 ? 17.818 18.559 -16.321 1.00 22.05 173 SER A N 1
ATOM 1337 C CA . SER A 1 193 ? 18.805 18.580 -15.204 1.00 20.33 173 SER A CA 1
ATOM 1338 C C . SER A 1 193 ? 19.164 20.025 -14.876 1.00 20.39 173 SER A C 1
ATOM 1339 O O . SER A 1 193 ? 19.366 20.348 -13.680 1.00 20.63 173 SER A O 1
ATOM 1342 N N . LEU A 1 194 ? 19.237 20.872 -15.885 1.00 17.84 174 LEU A N 1
ATOM 1343 C CA . LEU A 1 194 ? 19.582 22.285 -15.688 1.00 19.07 174 LEU A CA 1
ATOM 1344 C C . LEU A 1 194 ? 18.388 23.008 -15.050 1.00 20.50 174 LEU A C 1
ATOM 1345 O O . LEU A 1 194 ? 18.632 23.825 -14.164 1.00 18.83 174 LEU A O 1
ATOM 1350 N N . ASN A 1 195 ? 17.173 22.685 -15.502 1.00 21.84 175 ASN A N 1
ATOM 1351 C CA . ASN A 1 195 ? 15.944 23.347 -14.975 1.00 23.48 175 ASN A CA 1
ATOM 1352 C C . ASN A 1 195 ? 15.713 22.924 -13.532 1.00 22.61 175 ASN A C 1
ATOM 1353 O O . ASN A 1 195 ? 14.990 23.631 -12.846 1.00 23.40 175 ASN A O 1
ATOM 1358 N N . ALA A 1 196 ? 16.331 21.853 -13.039 1.00 21.07 176 ALA A N 1
ATOM 1359 C CA . ALA A 1 196 ? 16.293 21.466 -11.616 1.00 22.16 176 ALA A CA 1
ATOM 1360 C C . ALA A 1 196 ? 16.905 22.586 -10.762 1.00 20.89 176 ALA A C 1
ATOM 1361 O O . ALA A 1 196 ? 16.532 22.714 -9.570 1.00 20.55 176 ALA A O 1
ATOM 1363 N N . TYR A 1 197 ? 17.885 23.339 -11.294 1.00 19.42 177 TYR A N 1
ATOM 1364 C CA . TYR A 1 197 ? 18.569 24.445 -10.570 1.00 18.79 177 TYR A CA 1
ATOM 1365 C C . TYR A 1 197 ? 17.746 25.719 -10.753 1.00 18.99 177 TYR A C 1
ATOM 1366 O O . TYR A 1 197 ? 18.216 26.734 -11.269 1.00 18.06 177 TYR A O 1
ATOM 1375 N N . LYS A 1 198 ? 16.464 25.663 -10.337 1.00 20.31 178 LYS A N 1
ATOM 1376 C CA . LYS A 1 198 ? 15.539 26.809 -10.430 1.00 21.88 178 LYS A CA 1
ATOM 1377 C C . LYS A 1 198 ? 16.178 28.062 -9.838 1.00 19.22 178 LYS A C 1
ATOM 1378 O O . LYS A 1 198 ? 16.053 29.104 -10.461 1.00 21.69 178 LYS A O 1
ATOM 1380 N N . SER A 1 199 ? 16.783 27.992 -8.638 1.00 20.37 179 SER A N 1
ATOM 1381 C CA . SER A 1 199 ? 17.384 29.171 -7.947 1.00 19.43 179 SER A CA 1
ATOM 1382 C C . SER A 1 199 ? 18.481 29.843 -8.792 1.00 20.73 179 SER A C 1
ATOM 1383 O O . SER A 1 199 ? 18.714 31.046 -8.654 1.00 21.82 179 SER A O 1
ATOM 1386 N N . GLN A 1 200 ? 19.173 29.072 -9.627 1.00 18.79 180 GLN A N 1
ATOM 1387 C CA . GLN A 1 200 ? 20.355 29.563 -10.369 1.00 18.43 180 GLN A CA 1
ATOM 1388 C C . GLN A 1 200 ? 19.938 30.204 -11.686 1.00 19.03 180 GLN A C 1
ATOM 1389 O O . GLN A 1 200 ? 20.568 31.206 -12.036 1.00 19.88 180 GLN A O 1
ATOM 1395 N N . PHE A 1 201 ? 18.937 29.665 -12.382 1.00 18.92 181 PHE A N 1
ATOM 1396 C CA . PHE A 1 201 ? 18.676 29.998 -13.805 1.00 20.78 181 PHE A CA 1
ATOM 1397 C C . PHE A 1 201 ? 17.350 30.754 -13.992 1.00 23.08 181 PHE A C 1
ATOM 1398 O O . PHE A 1 201 ? 17.213 31.422 -15.034 1.00 26.21 181 PHE A O 1
ATOM 1406 N N . ILE A 1 202 ? 16.433 30.685 -13.027 1.00 22.55 182 ILE A N 1
ATOM 1407 C CA . ILE A 1 202 ? 15.049 31.204 -13.206 1.00 25.00 182 ILE A CA 1
ATOM 1408 C C . ILE A 1 202 ? 14.836 32.370 -12.243 1.00 24.32 182 ILE A C 1
ATOM 1409 O O . ILE A 1 202 ? 15.037 32.233 -11.027 1.00 24.50 182 ILE A O 1
ATOM 1414 N N . PRO A 1 203 ? 14.571 33.577 -12.774 1.00 25.16 183 PRO A N 1
ATOM 1415 C CA . PRO A 1 203 ? 14.310 34.723 -11.899 1.00 30.31 183 PRO A CA 1
ATOM 1416 C C . PRO A 1 203 ? 13.083 34.438 -11.012 1.00 29.57 183 PRO A C 1
ATOM 1417 O O . PRO A 1 203 ? 12.181 33.669 -11.382 1.00 30.43 183 PRO A O 1
ATOM 1421 N N . SER A 1 204 ? 13.082 35.048 -9.838 1.00 29.63 184 SER A N 1
ATOM 1422 C CA . SER A 1 204 ? 12.013 34.916 -8.818 1.00 30.03 184 SER A CA 1
ATOM 1423 C C . SER A 1 204 ? 11.803 36.297 -8.183 1.00 30.82 184 SER A C 1
ATOM 1424 O O . SER A 1 204 ? 12.588 37.238 -8.467 1.00 27.50 184 SER A O 1
ATOM 1427 N N . LYS A 1 205 ? 10.866 36.407 -7.241 1.00 32.72 185 LYS A N 1
ATOM 1428 C CA . LYS A 1 205 ? 10.624 37.699 -6.544 1.00 36.21 185 LYS A CA 1
ATOM 1429 C C . LYS A 1 205 ? 11.918 38.206 -5.898 1.00 30.74 185 LYS A C 1
ATOM 1430 O O . LYS A 1 205 ? 12.143 39.397 -5.914 1.00 31.64 185 LYS A O 1
ATOM 1436 N N . ASP A 1 206 ? 12.760 37.346 -5.325 1.00 25.58 186 ASP A N 1
ATOM 1437 C CA . ASP A 1 206 ? 13.932 37.790 -4.547 1.00 24.60 186 ASP A CA 1
ATOM 1438 C C . ASP A 1 206 ? 15.263 37.452 -5.245 1.00 22.81 186 ASP A C 1
ATOM 1439 O O . ASP A 1 206 ? 16.285 37.620 -4.634 1.00 22.55 186 ASP A O 1
ATOM 1444 N N . SER A 1 207 ? 15.239 37.080 -6.502 1.00 21.89 187 SER A N 1
ATOM 1445 C CA . SER A 1 207 ? 16.492 36.787 -7.252 1.00 22.34 187 SER A CA 1
ATOM 1446 C C . SER A 1 207 ? 17.234 38.096 -7.559 1.00 22.43 187 SER A C 1
ATOM 1447 O O . SER A 1 207 ? 16.644 39.194 -7.656 1.00 21.84 187 SER A O 1
ATOM 1450 N N . VAL A 1 208 ? 18.543 38.016 -7.685 1.00 22.80 188 VAL A N 1
ATOM 1451 C CA . VAL A 1 208 ? 19.345 39.119 -8.284 1.00 23.40 188 VAL A CA 1
ATOM 1452 C C . VAL A 1 208 ? 19.857 38.675 -9.649 1.00 22.13 188 VAL A C 1
ATOM 1453 O O . VAL A 1 208 ? 19.964 37.453 -9.919 1.00 22.29 188 VAL A O 1
ATOM 1457 N N . SER A 1 209 ? 20.112 39.662 -10.490 1.00 21.42 189 SER A N 1
ATOM 1458 C CA . SER A 1 209 ? 20.658 39.438 -11.853 1.00 23.01 189 SER A CA 1
ATOM 1459 C C . SER A 1 209 ? 22.028 38.812 -11.736 1.00 19.98 189 SER A C 1
ATOM 1460 O O . SER A 1 209 ? 22.877 39.363 -11.030 1.00 20.36 189 SER A O 1
ATOM 1463 N N . THR A 1 210 ? 22.232 37.729 -12.480 1.00 21.13 190 THR A N 1
ATOM 1464 C CA . THR A 1 210 ? 23.583 37.150 -12.680 1.00 19.93 190 THR A CA 1
ATOM 1465 C C . THR A 1 210 ? 23.698 36.782 -14.149 1.00 20.23 190 THR A C 1
ATOM 1466 O O . THR A 1 210 ? 22.689 36.724 -14.870 1.00 18.82 190 THR A O 1
ATOM 1470 N N . PRO A 1 211 ? 24.909 36.410 -14.645 1.00 21.61 191 PRO A N 1
ATOM 1471 C CA . PRO A 1 211 ? 24.986 35.874 -16.017 1.00 21.15 191 PRO A CA 1
ATOM 1472 C C . PRO A 1 211 ? 24.137 34.610 -16.236 1.00 23.37 191 PRO A C 1
ATOM 1473 O O . PRO A 1 211 ? 23.805 34.265 -17.372 1.00 23.34 191 PRO A O 1
ATOM 1477 N N . LEU A 1 212 ? 23.782 33.916 -15.157 1.00 20.25 192 LEU A N 1
ATOM 1478 C CA . LEU A 1 212 ? 23.041 32.651 -15.232 1.00 20.31 192 LEU A CA 1
ATOM 1479 C C . LEU A 1 212 ? 21.520 32.891 -15.346 1.00 20.82 192 LEU A C 1
ATOM 1480 O O . LEU A 1 212 ? 20.856 31.961 -15.735 1.00 18.88 192 LEU A O 1
ATOM 1485 N N . THR A 1 213 ? 20.983 34.066 -14.985 1.00 22.08 193 THR A N 1
ATOM 1486 C CA . THR A 1 213 ? 19.502 34.265 -14.904 1.00 23.07 193 THR A CA 1
ATOM 1487 C C . THR A 1 213 ? 18.951 34.892 -16.184 1.00 26.81 193 THR A C 1
ATOM 1488 O O . THR A 1 213 ? 17.711 35.049 -16.267 1.00 29.05 193 THR A O 1
ATOM 1492 N N . ASN A 1 214 ? 19.819 35.193 -17.133 1.00 29.65 194 ASN A N 1
ATOM 1493 C CA . ASN A 1 214 ? 19.493 35.926 -18.378 1.00 36.99 194 ASN A CA 1
ATOM 1494 C C . ASN A 1 214 ? 19.700 34.999 -19.594 1.00 36.49 194 ASN A C 1
ATOM 1495 O O . ASN A 1 214 ? 20.730 35.181 -20.271 1.00 43.26 194 ASN A O 1
ATOM 1500 N N . GLY A 1 215 ? 18.799 34.039 -19.808 1.00 29.51 195 GLY A N 1
ATOM 1501 C CA . GLY A 1 215 ? 18.753 33.118 -20.968 1.00 33.10 195 GLY A CA 1
ATOM 1502 C C . GLY A 1 215 ? 19.949 32.165 -21.072 1.00 31.58 195 GLY A C 1
ATOM 1503 O O . GLY A 1 215 ? 20.397 31.859 -22.208 1.00 30.09 195 GLY A O 1
ATOM 1504 N N . TYR A 1 216 ? 20.491 31.681 -19.966 1.00 27.59 196 TYR A N 1
ATOM 1505 C CA . TYR A 1 216 ? 21.787 30.955 -19.987 1.00 25.29 196 TYR A CA 1
ATOM 1506 C C . TYR A 1 216 ? 21.598 29.530 -20.529 1.00 24.22 196 TYR A C 1
ATOM 1507 O O . TYR A 1 216 ? 22.475 29.059 -21.325 1.00 24.05 196 TYR A O 1
ATOM 1516 N N . ILE A 1 217 ? 20.514 28.851 -20.169 1.00 24.29 197 ILE A N 1
ATOM 1517 C CA . ILE A 1 217 ? 20.231 27.475 -20.663 1.00 26.46 197 ILE A CA 1
ATOM 1518 C C . ILE A 1 217 ? 20.071 27.542 -22.196 1.00 26.54 197 ILE A C 1
ATOM 1519 O O . ILE A 1 217 ? 20.583 26.618 -22.865 1.00 23.75 197 ILE A O 1
ATOM 1524 N N . GLU A 1 218 ? 19.461 28.603 -22.755 1.00 24.16 198 GLU A N 1
ATOM 1525 C CA . GLU A 1 218 ? 19.338 28.727 -24.242 1.00 25.19 198 GLU A CA 1
ATOM 1526 C C . GLU A 1 218 ? 20.732 28.869 -24.877 1.00 22.33 198 GLU A C 1
ATOM 1527 O O . GLU A 1 218 ? 20.920 28.406 -26.048 1.00 21.99 198 GLU A O 1
ATOM 1529 N N . ILE A 1 219 ? 21.676 29.534 -24.203 1.00 21.92 199 ILE A N 1
ATOM 1530 C CA . ILE A 1 219 ? 23.075 29.717 -24.704 1.00 22.50 199 ILE A CA 1
ATOM 1531 C C . ILE A 1 219 ? 23.807 28.371 -24.673 1.00 21.92 199 ILE A C 1
ATOM 1532 O O . ILE A 1 219 ? 24.583 28.071 -25.602 1.00 20.79 199 ILE A O 1
ATOM 1537 N N . VAL A 1 220 ? 23.618 27.564 -23.636 1.00 20.58 200 VAL A N 1
ATOM 1538 C CA . VAL A 1 220 ? 24.236 26.204 -23.577 1.00 19.98 200 VAL A CA 1
ATOM 1539 C C . VAL A 1 220 ? 23.677 25.369 -24.748 1.00 21.82 200 VAL A C 1
ATOM 1540 O O . VAL A 1 220 ? 24.445 24.688 -25.466 1.00 19.49 200 VAL A O 1
ATOM 1544 N N . GLU A 1 221 ? 22.378 25.442 -24.975 1.00 21.36 201 GLU A N 1
ATOM 1545 C CA . GLU A 1 221 ? 21.743 24.710 -26.094 1.00 22.46 201 GLU A CA 1
ATOM 1546 C C . GLU A 1 221 ? 22.308 25.194 -27.440 1.00 21.25 201 GLU A C 1
ATOM 1547 O O . GLU A 1 221 ? 22.595 24.326 -28.269 1.00 24.04 201 GLU A O 1
ATOM 1553 N N . ALA A 1 222 ? 22.509 26.495 -27.629 1.00 19.69 202 ALA A N 1
ATOM 1554 C CA . ALA A 1 222 ? 23.074 27.087 -28.869 1.00 18.54 202 ALA A CA 1
ATOM 1555 C C . ALA A 1 222 ? 24.489 26.520 -29.066 1.00 20.65 202 ALA A C 1
ATOM 1556 O O . ALA A 1 222 ? 24.831 26.104 -30.189 1.00 18.75 202 ALA A O 1
ATOM 1558 N N . ARG A 1 223 ? 25.314 26.478 -28.010 1.00 18.76 203 ARG A N 1
ATOM 1559 C CA . ARG A 1 223 ? 26.692 25.944 -28.164 1.00 18.25 203 ARG A CA 1
ATOM 1560 C C . ARG A 1 223 ? 26.644 24.487 -28.627 1.00 18.20 203 ARG A C 1
ATOM 1561 O O . ARG A 1 223 ? 27.438 24.165 -29.540 1.00 19.28 203 ARG A O 1
ATOM 1569 N N . GLU A 1 224 ? 25.808 23.647 -28.022 1.00 19.77 204 GLU A N 1
ATOM 1570 C CA . GLU A 1 224 ? 25.721 22.200 -28.293 1.00 22.75 204 GLU A CA 1
ATOM 1571 C C . GLU A 1 224 ? 25.151 22.030 -29.727 1.00 24.06 204 GLU A C 1
ATOM 1572 O O . GLU A 1 224 ? 25.585 21.098 -30.410 1.00 20.51 204 GLU A O 1
ATOM 1578 N N . LYS A 1 225 ? 24.283 22.947 -30.191 1.00 21.41 205 LYS A N 1
ATOM 1579 C CA . LYS A 1 225 ? 23.778 22.960 -31.604 1.00 23.99 205 LYS A CA 1
ATOM 1580 C C . LYS A 1 225 ? 24.947 23.254 -32.553 1.00 21.70 205 LYS A C 1
ATOM 1581 O O . LYS A 1 225 ? 25.042 22.569 -33.600 1.00 24.31 205 LYS A O 1
ATOM 1587 N N . LEU A 1 226 ? 25.811 24.212 -32.247 1.00 19.82 206 LEU A N 1
ATOM 1588 C CA . LEU A 1 226 ? 26.962 24.564 -33.120 1.00 21.76 206 LEU A CA 1
ATOM 1589 C C . LEU A 1 226 ? 27.946 23.394 -33.158 1.00 23.46 206 LEU A C 1
ATOM 1590 O O . LEU A 1 226 ? 28.465 23.098 -34.265 1.00 23.56 206 LEU A O 1
ATOM 1595 N N . TYR A 1 227 ? 28.286 22.789 -32.016 1.00 21.75 207 TYR A N 1
ATOM 1596 C CA . TYR A 1 227 ? 29.193 21.606 -32.028 1.00 21.04 207 TYR A CA 1
ATOM 1597 C C . TYR A 1 227 ? 28.557 20.441 -32.775 1.00 21.53 207 TYR A C 1
ATOM 1598 O O . TYR A 1 227 ? 29.312 19.750 -33.482 1.00 24.75 207 TYR A O 1
ATOM 1607 N N . GLY A 1 228 ? 27.258 20.226 -32.655 1.00 20.23 208 GLY A N 1
ATOM 1608 C CA . GLY A 1 228 ? 26.535 19.204 -33.416 1.00 22.48 208 GLY A CA 1
ATOM 1609 C C . GLY A 1 228 ? 26.702 19.443 -34.910 1.00 25.52 208 GLY A C 1
ATOM 1610 O O . GLY A 1 228 ? 27.029 18.472 -35.637 1.00 28.36 208 GLY A O 1
ATOM 1611 N N . LYS A 1 229 ? 26.701 20.702 -35.351 1.00 27.48 209 LYS A N 1
ATOM 1612 C CA . LYS A 1 229 ? 26.796 21.048 -36.801 1.00 28.69 209 LYS A CA 1
ATOM 1613 C C . LYS A 1 229 ? 28.186 20.634 -37.312 1.00 32.46 209 LYS A C 1
ATOM 1614 O O . LYS A 1 229 ? 28.274 20.052 -38.424 1.00 38.04 209 LYS A O 1
ATOM 1620 N N . GLU A 1 230 ? 29.238 20.938 -36.566 1.00 30.29 210 GLU A N 1
ATOM 1621 C CA . GLU A 1 230 ? 30.632 20.558 -36.893 1.00 31.80 210 GLU A CA 1
ATOM 1622 C C . GLU A 1 230 ? 30.710 19.052 -37.172 1.00 32.89 210 GLU A C 1
ATOM 1623 O O . GLU A 1 230 ? 31.674 18.685 -37.865 1.00 33.61 210 GLU A O 1
ATOM 1629 N N . ALA A 1 231 ? 29.841 18.233 -36.567 1.00 25.58 211 ALA A N 1
ATOM 1630 C CA . ALA A 1 231 ? 29.955 16.757 -36.462 1.00 26.84 211 ALA A CA 1
ATOM 1631 C C . ALA A 1 231 ? 28.864 16.053 -37.269 1.00 26.76 211 ALA A C 1
ATOM 1632 O O . ALA A 1 231 ? 28.831 14.820 -37.228 1.00 26.81 211 ALA A O 1
ATOM 1634 N N . GLY A 1 232 ? 27.922 16.816 -37.822 1.00 27.03 212 GLY A N 1
ATOM 1635 C CA . GLY A 1 232 ? 26.771 16.321 -38.602 1.00 28.03 212 GLY A CA 1
ATOM 1636 C C . GLY A 1 232 ? 25.676 15.723 -37.762 1.00 32.15 212 GLY A C 1
ATOM 1637 O O . GLY A 1 232 ? 24.963 14.879 -38.265 1.00 29.75 212 GLY A O 1
ATOM 1638 N N . VAL A 1 233 ? 25.468 16.194 -36.525 1.00 28.36 213 VAL A N 1
ATOM 1639 C CA . VAL A 1 233 ? 24.353 15.709 -35.664 1.00 26.70 213 VAL A CA 1
ATOM 1640 C C . VAL A 1 233 ? 23.616 16.935 -35.103 1.00 23.64 213 VAL A C 1
ATOM 1641 O O . VAL A 1 233 ? 24.082 18.045 -35.282 1.00 26.35 213 VAL A O 1
ATOM 1645 N N . GLU A 1 234 ? 22.525 16.726 -34.407 1.00 25.31 214 GLU A N 1
ATOM 1646 C CA . GLU A 1 234 ? 21.685 17.842 -33.882 1.00 25.20 214 GLU A CA 1
ATOM 1647 C C . GLU A 1 234 ? 22.391 18.558 -32.721 1.00 22.15 214 GLU A C 1
ATOM 1648 O O . GLU A 1 234 ? 22.412 19.789 -32.716 1.00 21.92 214 GLU A O 1
ATOM 1654 N N . TYR A 1 235 ? 22.898 17.788 -31.767 1.00 23.06 215 TYR A N 1
ATOM 1655 C CA . TYR A 1 235 ? 23.572 18.337 -30.560 1.00 20.12 215 TYR A CA 1
ATOM 1656 C C . TYR A 1 235 ? 24.772 17.478 -30.192 1.00 18.46 215 TYR A C 1
ATOM 1657 O O . TYR A 1 235 ? 24.669 16.252 -30.141 1.00 19.73 215 TYR A O 1
ATOM 1666 N N . ALA A 1 236 ? 25.848 18.148 -29.780 1.00 18.95 216 ALA A N 1
ATOM 1667 C CA . ALA A 1 236 ? 27.059 17.474 -29.292 1.00 18.36 216 ALA A CA 1
ATOM 1668 C C . ALA A 1 236 ? 27.691 18.343 -28.186 1.00 15.83 216 ALA A C 1
ATOM 1669 O O . ALA A 1 236 ? 27.622 19.582 -28.265 1.00 17.63 216 ALA A O 1
ATOM 1671 N N . GLU A 1 237 ? 28.345 17.672 -27.262 1.00 16.35 217 GLU A N 1
ATOM 1672 C CA . GLU A 1 237 ? 29.150 18.310 -26.202 1.00 15.21 217 GLU A CA 1
ATOM 1673 C C . GLU A 1 237 ? 30.641 18.192 -26.553 1.00 15.73 217 GLU A C 1
ATOM 1674 O O . GLU A 1 237 ? 31.056 17.098 -27.018 1.00 16.26 217 GLU A O 1
ATOM 1680 N N . GLY A 1 238 ? 31.386 19.261 -26.285 1.00 15.78 218 GLY A N 1
ATOM 1681 C CA . GLY A 1 238 ? 32.819 19.397 -26.559 1.00 14.78 218 GLY A CA 1
ATOM 1682 C C . GLY A 1 238 ? 33.676 19.011 -25.371 1.00 14.15 218 GLY A C 1
ATOM 1683 O O . GLY A 1 238 ? 33.363 19.399 -24.199 1.00 14.41 218 GLY A O 1
ATOM 1684 N N . PHE A 1 239 ? 34.823 18.355 -25.630 1.00 13.02 219 PHE A N 1
ATOM 1685 C CA . PHE A 1 239 ? 35.800 17.944 -24.609 1.00 13.87 219 PHE A CA 1
ATOM 1686 C C . PHE A 1 239 ? 37.216 18.203 -25.065 1.00 13.99 219 PHE A C 1
ATOM 1687 O O . PHE A 1 239 ? 37.491 18.185 -26.294 1.00 12.26 219 PHE A O 1
ATOM 1695 N N . PHE A 1 240 ? 38.105 18.336 -24.105 1.00 13.98 220 PHE A N 1
ATOM 1696 C CA . PHE A 1 240 ? 39.566 18.353 -24.318 1.00 14.25 220 PHE A CA 1
ATOM 1697 C C . PHE A 1 240 ? 40.154 17.133 -23.628 1.00 15.72 220 PHE A C 1
ATOM 1698 O O . PHE A 1 240 ? 39.620 16.631 -22.627 1.00 15.00 220 PHE A O 1
ATOM 1706 N N . SER A 1 241 ? 41.310 16.691 -24.111 1.00 13.92 221 SER A N 1
ATOM 1707 C CA . SER A 1 241 ? 42.215 15.751 -23.414 1.00 14.32 221 SER A CA 1
ATOM 1708 C C . SER A 1 241 ? 43.646 16.254 -23.514 1.00 16.75 221 SER A C 1
ATOM 1709 O O . SER A 1 241 ? 44.095 16.607 -24.650 1.00 18.14 221 SER A O 1
ATOM 1712 N N . LYS A 1 242 ? 44.347 16.308 -22.402 1.00 15.46 222 LYS A N 1
ATOM 1713 C CA . LYS A 1 242 ? 45.804 16.541 -22.400 1.00 17.88 222 LYS A CA 1
ATOM 1714 C C . LYS A 1 242 ? 46.534 15.224 -22.662 1.00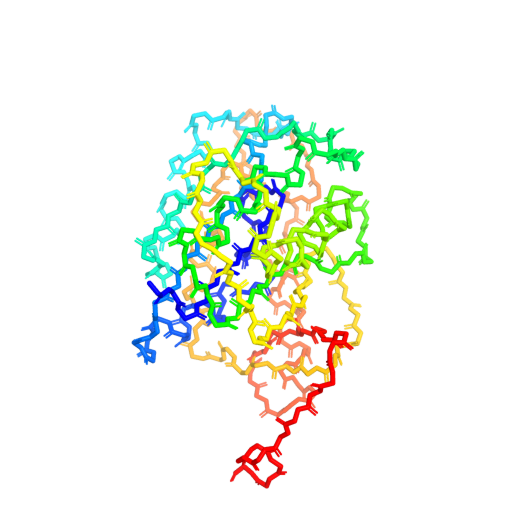 19.27 222 LYS A C 1
ATOM 1715 O O . LYS A 1 242 ? 47.560 15.250 -23.369 1.00 19.77 222 LYS A O 1
ATOM 1721 N N . ARG A 1 243 ? 46.059 14.109 -22.095 1.00 17.77 223 ARG A N 1
ATOM 1722 C CA . ARG A 1 243 ? 46.597 12.770 -22.362 1.00 16.07 223 ARG A CA 1
ATOM 1723 C C . ARG A 1 243 ? 46.350 12.457 -23.838 1.00 15.84 223 ARG A C 1
ATOM 1724 O O . ARG A 1 243 ? 45.297 12.837 -24.376 1.00 15.32 223 ARG A O 1
ATOM 1732 N N . MET A 1 244 ? 47.266 11.697 -24.432 1.00 16.87 224 MET A N 1
ATOM 1733 C CA . MET A 1 244 ? 47.097 11.331 -25.863 1.00 17.77 224 MET A CA 1
ATOM 1734 C C . MET A 1 244 ? 45.828 10.468 -26.043 1.00 17.00 224 MET A C 1
ATOM 1735 O O . MET A 1 244 ? 45.544 9.552 -25.263 1.00 18.88 224 MET A O 1
ATOM 1740 N N . LEU A 1 245 ? 45.029 10.775 -27.060 1.00 16.43 225 LEU A N 1
ATOM 1741 C CA . LEU A 1 245 ? 43.856 9.980 -27.445 1.00 17.17 225 LEU A CA 1
ATOM 1742 C C . LEU A 1 245 ? 44.356 8.787 -28.257 1.00 17.16 225 LEU A C 1
ATOM 1743 O O . LEU A 1 245 ? 45.185 8.970 -29.152 1.00 17.53 225 LEU A O 1
ATOM 1748 N N . MET A 1 246 ? 43.896 7.604 -27.947 1.00 17.64 226 MET A N 1
ATOM 1749 C CA . MET A 1 246 ? 44.146 6.406 -28.756 1.00 18.42 226 MET A CA 1
ATOM 1750 C C . MET A 1 246 ? 42.792 5.940 -29.265 1.00 19.22 226 MET A C 1
ATOM 1751 O O . MET A 1 246 ? 41.922 5.635 -28.476 1.00 17.85 226 MET A O 1
ATOM 1756 N N . LEU A 1 247 ? 42.649 5.979 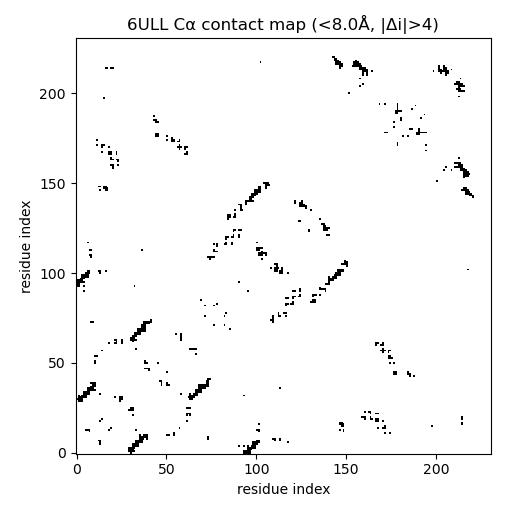-30.579 1.00 18.92 227 LEU A N 1
ATOM 1757 C CA . LEU A 1 247 ? 41.384 5.628 -31.253 1.00 18.76 227 LEU A CA 1
ATOM 1758 C C . LEU A 1 247 ? 41.455 4.277 -31.973 1.00 19.67 227 LEU A C 1
ATOM 1759 O O . LEU A 1 247 ? 42.493 3.887 -32.453 1.00 19.99 227 LEU A O 1
ATOM 1764 N N . ASP A 1 248 ? 40.310 3.624 -32.029 1.00 20.67 228 ASP A N 1
ATOM 1765 C CA . ASP A 1 248 ? 40.191 2.306 -32.675 1.00 25.78 228 ASP A CA 1
ATOM 1766 C C . ASP A 1 248 ? 38.883 2.243 -33.462 1.00 24.26 228 ASP A C 1
ATOM 1767 O O . ASP A 1 248 ? 38.894 2.484 -34.631 1.00 24.06 228 ASP A O 1
ATOM 1772 N N . HIS A 1 249 ? 37.776 2.013 -32.787 1.00 25.67 229 HIS A N 1
ATOM 1773 C CA . HIS A 1 249 ? 36.518 1.869 -33.551 1.00 28.02 229 HIS A CA 1
ATOM 1774 C C . HIS A 1 249 ? 36.053 3.199 -34.147 1.00 23.58 229 HIS A C 1
ATOM 1775 O O . HIS A 1 249 ? 35.406 3.165 -35.165 1.00 23.64 229 HIS A O 1
ATOM 1782 N N . ASP A 1 250 ? 36.390 4.309 -33.511 1.00 19.50 230 ASP A N 1
ATOM 1783 C CA . ASP A 1 250 ? 35.888 5.618 -33.958 1.00 19.20 230 ASP A CA 1
ATOM 1784 C C . ASP A 1 250 ? 36.713 6.198 -35.113 1.00 19.89 230 ASP A C 1
ATOM 1785 O O . ASP A 1 250 ? 36.341 7.265 -35.628 1.00 20.53 230 ASP A O 1
ATOM 1790 N N . VAL A 1 251 ? 37.796 5.555 -35.536 1.00 18.99 231 VAL A N 1
ATOM 1791 C CA . VAL A 1 251 ? 38.609 6.066 -36.690 1.00 17.93 231 VAL A CA 1
ATOM 1792 C C . VAL A 1 251 ? 37.717 5.996 -37.930 1.00 19.86 231 VAL A C 1
ATOM 1793 O O . VAL A 1 251 ? 37.611 7.003 -38.665 1.00 17.50 231 VAL A O 1
ATOM 1797 N N . LEU A 1 252 ? 37.120 4.825 -38.189 1.00 20.63 232 LEU A N 1
ATOM 1798 C CA . LEU A 1 252 ? 36.262 4.648 -39.387 1.00 22.70 232 LEU A CA 1
ATOM 1799 C C . LEU A 1 252 ? 34.784 4.644 -38.969 1.00 29.27 232 LEU A C 1
ATOM 1800 O O . LEU A 1 252 ? 33.962 4.948 -39.836 1.00 30.28 232 LEU A O 1
ATOM 1805 N N . GLY A 1 253 ? 34.460 4.376 -37.697 1.00 31.64 233 GLY A N 1
ATOM 1806 C CA . GLY A 1 253 ? 33.090 4.509 -37.146 1.00 37.80 233 GLY A CA 1
ATOM 1807 C C . GLY A 1 253 ? 32.073 3.623 -37.847 1.00 38.57 233 GLY A C 1
ATOM 1808 O O . GLY A 1 253 ? 32.441 2.489 -38.134 1.00 50.49 233 GLY A O 1
#

B-factor: mean 23.9, std 10.34, range [12.23, 86.41]

Solvent-accessible surface area: 11598 Å² total; per-residue (Å²): 110,1,52,7,0,0,0,0,0,14,7,6,4,1,0,3,2,0,0,0,0,0,4,58,35,39,141,94,161,94,80,1,25,0,0,2,0,1,40,5,80,110,38,78,11,40,85,46,79,71,15,87,119,14,4,60,69,0,8,154,39,4,34,15,81,35,55,44,66,27,104,19,68,14,123,23,5,131,89,41,110,137,6,15,74,44,0,0,12,6,0,4,83,2,92,0,108,10,0,3,0,0,38,121,109,28,143,43,71,0,5,16,53,0,3,35,0,0,56,86,0,14,146,20,0,6,75,143,175,44,145,5,146,128,79,52,96,40,32,150,6,50,79,10,33,10,0,4,7,40,11,84,59,165,24,80,53,47,31,57,1,32,133,7,14,96,14,2,53,130,0,2,72,19,0,51,18,8,10,85,85,68,221,128,33,80,112,28,84,39,16,127,49,24,26,66,115,8,45,47,21,1,91,126,19,0,169,152,52,71,50,106,28,0,0,3,0,21,19,142,102,181,66,174,104,126,139,113,95,174,73

InterPro domains:
  IPR003737 N-acetylglucosaminyl phosphatidylinositol deacetylase-related [PF02585] (7-124)
  IPR003737 N-acetylglucosaminyl phosphatidylinositol deacetylase-related [PTHR12993] (4-210)
  IPR023842 Bacillithiol biosynthesis deacetylase, BshB1 [TIGR04001] (4-226)
  IPR024078 Putative deacetylase LmbE-like domain superfamily [G3DSA:3.40.50.10320] (2-236)
  IPR024078 Putative deacetylase LmbE-like domain superfamily [SSF102588] (4-227)

Secondary structure (DSSP, 8-state):
--SEEEEESSTTHHHHHHHHHHHHHHHTT--EEEEESS--TT-SSS-HHHHHHHHHHHHHHHT-SEEEE--PPTT-----HHHHHHHHHHHHHH--SEEEEE-S-SSSHHHHHHHHHHHHHHHHHT-TTS--TT-PPP----EEEEE-SS-----SEEEE-GGGHHHHHHHHHT-HHHHS--TT----TTTTTHHHHHHHHHHHHHHHHTSS-EEEEE-SSPP--SHHHH-

Organism: Bacillus subtilis (strain 168) (NCBI:txid224308)

Sequence (23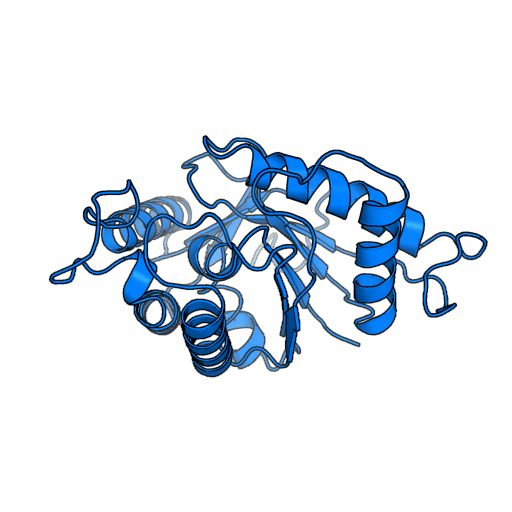1 aa):
NADVLAFGAHSDDVEIGMGGTIIAKFVKQEKKVMICDLTEAELSSNGTVSLRKEEAAEAARILGADKRIQLTLPDRGLIMSDQAIRSIVTVIRICRPKAVFMPYKKDRHPDHGNAAALVEEAIFSAGIHKYKDEKSLPAHKVSSKVYYYMINGFHQPDFVIDISDTIEAKKRRSLNAYKSQFIPSKDSVSTPLTNGYIEIVEAREKLYGKEAGVEYAEGFFSKRMLMLDHDVLG

Radius of gyration: 16.96 Å; Cα contacts (8 Å, |Δi|>4): 464; chains: 1; bounding box: 42×38×44 Å

CATH classification: 3.40.50.10320